Protein AF-A0AAD9CFN0-F1 (afdb_monomer_lite)

Radius of gyration: 78.48 Å; chains: 1; bounding box: 144×54×214 Å

pLDDT: mean 81.0, std 16.5, range [30.28, 98.44]

Foldseek 3Di:
DDDDPVVVVVVPDDDPDPVVCVVVVVVVVVVCVVDPDPVVVVVVVVPPDDDDDDDPDPDVVVVVVVVVVVVVVVVVVVVVVVVVVVVVVVVVCVVVVVVVVVVVVVVVVVVVVVVVVVVVVVVVVVVVVVVVVVVVVVVVVVVVVVVVVVVPPCVVVVVVVVVLLVVLLVLLCVQPNVPPPPDDSVVSVVRNVVSVVVVVVVVVPDDPVVVVVVVVVVVVVVVVVVVVVVVVVVVVVVVVVVVVVVCVVPPPDDDPPDDDDDPPDDDDDDPDPDDPDPDDDDPVVVVCVVPPDDD

InterPro domains:
  IPR051147 Cilia- and flagella-associated domain-containing protein [PTHR21683] (24-285)

Structure (mmCIF, N/CA/C/O backbone):
data_AF-A0AAD9CFN0-F1
#
_entry.id   AF-A0AAD9CFN0-F1
#
loop_
_atom_site.group_PDB
_atom_site.id
_atom_site.type_symbol
_atom_site.label_atom_id
_atom_site.label_alt_id
_atom_site.label_comp_id
_atom_site.label_asym_id
_atom_site.label_entity_id
_atom_site.label_seq_id
_atom_site.pdbx_PDB_ins_code
_atom_site.Cartn_x
_atom_site.Cartn_y
_atom_site.Cartn_z
_atom_site.occupancy
_atom_site.B_iso_or_equiv
_atom_site.auth_seq_id
_atom_site.auth_comp_id
_atom_site.auth_asym_id
_atom_site.auth_atom_id
_atom_site.pdbx_PDB_model_num
ATOM 1 N N . MET A 1 1 ? -36.854 -22.329 60.632 1.00 43.84 1 MET A N 1
ATOM 2 C CA . MET A 1 1 ? -37.955 -22.422 61.608 1.00 43.84 1 MET A CA 1
ATOM 3 C C . MET A 1 1 ? -39.213 -22.567 60.786 1.00 43.84 1 MET A C 1
ATOM 5 O O . MET A 1 1 ? -39.580 -21.605 60.127 1.00 43.84 1 MET A O 1
ATOM 9 N N . ASP A 1 2 ? -39.782 -23.768 60.733 1.00 53.88 2 ASP A N 1
ATOM 10 C CA . ASP A 1 2 ? -41.000 -24.019 59.962 1.00 53.88 2 ASP A CA 1
ATOM 11 C C . ASP A 1 2 ? -42.204 -23.585 60.797 1.00 53.88 2 ASP A C 1
ATOM 13 O O . ASP A 1 2 ? -42.484 -24.166 61.846 1.00 53.88 2 ASP A O 1
ATOM 17 N N . MET A 1 3 ? -42.870 -22.514 60.365 1.00 60.38 3 MET A N 1
ATOM 18 C CA . MET A 1 3 ? -44.147 -22.084 60.933 1.00 60.38 3 MET A CA 1
ATOM 19 C C . MET A 1 3 ? -45.277 -22.940 60.350 1.00 60.38 3 MET A C 1
ATOM 21 O O . MET A 1 3 ? -45.276 -23.256 59.160 1.00 60.38 3 MET A O 1
ATOM 25 N N . ASP A 1 4 ? -46.240 -23.300 61.199 1.00 68.50 4 ASP A N 1
ATOM 26 C CA . ASP A 1 4 ? -47.422 -24.090 60.844 1.00 68.50 4 ASP A CA 1
ATOM 27 C C . ASP A 1 4 ? -48.199 -23.432 59.675 1.00 68.50 4 ASP A C 1
ATOM 29 O O . ASP A 1 4 ? -48.519 -22.237 59.749 1.00 68.50 4 ASP A O 1
ATOM 33 N N . PRO A 1 5 ? -48.535 -24.175 58.602 1.00 68.62 5 PRO A N 1
ATOM 34 C CA . PRO A 1 5 ? -49.290 -23.661 57.457 1.00 68.62 5 PRO A CA 1
ATOM 35 C C . PRO A 1 5 ? -50.613 -22.970 57.823 1.00 68.62 5 PRO A C 1
ATOM 37 O O . PRO A 1 5 ? -51.025 -22.035 57.134 1.00 68.62 5 PRO A O 1
ATOM 40 N N . ASN A 1 6 ? -51.271 -23.375 58.916 1.00 65.25 6 ASN A N 1
ATOM 41 C CA . ASN A 1 6 ? -52.501 -22.723 59.382 1.00 65.25 6 ASN A CA 1
ATOM 42 C C . ASN A 1 6 ? -52.254 -21.314 59.930 1.00 65.25 6 ASN A C 1
ATOM 44 O O . ASN A 1 6 ? -53.112 -20.440 59.809 1.00 65.25 6 ASN A O 1
ATOM 48 N N . VAL A 1 7 ? -51.078 -21.074 60.509 1.00 65.94 7 VAL A N 1
ATOM 49 C CA . VAL A 1 7 ? -50.695 -19.758 61.032 1.00 65.94 7 VAL A CA 1
ATOM 50 C C . VAL A 1 7 ? -50.380 -18.811 59.875 1.00 65.94 7 VAL A C 1
ATOM 52 O O . VAL A 1 7 ? -50.792 -17.652 59.900 1.00 65.94 7 VAL A O 1
ATOM 55 N N . LEU A 1 8 ? -49.754 -19.321 58.809 1.00 63.03 8 LEU A N 1
ATOM 56 C CA . LEU A 1 8 ? -49.512 -18.557 57.583 1.00 63.03 8 LEU A CA 1
ATOM 57 C C . LEU A 1 8 ? -50.827 -18.149 56.891 1.00 63.03 8 LEU A C 1
ATOM 59 O O . LEU A 1 8 ? -50.957 -17.030 56.401 1.00 63.03 8 LEU A O 1
ATOM 63 N N . PHE A 1 9 ? -51.826 -19.040 56.900 1.00 62.84 9 PHE A N 1
ATOM 64 C CA . PHE A 1 9 ? -53.145 -18.787 56.313 1.00 62.84 9 PHE A CA 1
ATOM 65 C C . PHE A 1 9 ? -53.944 -17.716 57.071 1.00 62.84 9 PHE A C 1
ATOM 67 O O . PHE A 1 9 ? -54.667 -16.934 56.457 1.00 62.84 9 PHE A O 1
ATOM 74 N N . LEU A 1 10 ? -53.804 -17.647 58.398 1.00 62.28 10 LEU A N 1
ATOM 75 C CA . LEU A 1 10 ? -54.456 -16.617 59.211 1.00 62.28 10 LEU A CA 1
ATOM 76 C C . LEU A 1 10 ? -53.778 -15.247 59.085 1.00 62.28 10 LEU A C 1
ATOM 78 O O . LEU A 1 10 ? -54.473 -14.237 59.127 1.00 62.28 10 LEU A O 1
ATOM 82 N N . LEU A 1 11 ? -52.457 -15.205 58.882 1.00 59.94 11 LEU A N 1
ATOM 83 C CA . LEU A 1 11 ? -51.703 -13.957 58.696 1.00 59.94 11 LEU A CA 1
ATOM 84 C C . LEU A 1 11 ? -51.884 -13.341 57.298 1.00 59.94 11 LEU A C 1
ATOM 86 O O . LEU A 1 11 ? -51.789 -12.126 57.155 1.00 59.94 11 LEU A O 1
ATOM 90 N N . HIS A 1 12 ? -52.174 -14.156 56.278 1.00 57.00 12 HIS A N 1
ATOM 91 C CA . HIS A 1 12 ? -52.439 -13.686 54.911 1.00 57.00 12 HIS A CA 1
ATOM 92 C C . HIS A 1 12 ? -53.915 -13.422 54.594 1.00 57.00 12 HIS A C 1
ATOM 94 O O . HIS A 1 12 ? -54.232 -12.970 53.494 1.00 57.00 12 HIS A O 1
ATOM 100 N N . ARG A 1 13 ? -54.835 -13.691 55.524 1.00 60.03 13 ARG A N 1
ATOM 101 C CA . ARG A 1 13 ? -56.252 -13.409 55.308 1.00 60.03 13 ARG A CA 1
ATOM 102 C C . ARG A 1 13 ? -56.515 -11.927 55.564 1.00 60.03 13 ARG A C 1
ATOM 104 O O . ARG A 1 13 ? -56.539 -11.498 56.713 1.00 60.03 13 ARG A O 1
ATOM 111 N N . GLU A 1 14 ? -56.723 -11.163 54.493 1.00 58.38 14 GLU A N 1
ATOM 112 C CA . GLU A 1 14 ? -57.153 -9.765 54.593 1.00 58.38 14 GLU A CA 1
ATOM 113 C C . GLU A 1 14 ? -58.403 -9.666 55.490 1.00 58.38 14 GLU A C 1
ATOM 115 O O . GLU A 1 14 ? -59.343 -10.459 55.326 1.00 58.38 14 GLU A O 1
ATOM 120 N N . PRO A 1 15 ? -58.426 -8.748 56.476 1.00 62.09 15 PRO A N 1
ATOM 121 C CA . PRO A 1 15 ? -59.600 -8.565 57.312 1.00 62.09 15 PRO A CA 1
ATOM 122 C C . PRO A 1 15 ? -60.776 -8.128 56.423 1.00 62.09 15 PRO A C 1
ATOM 124 O O . PRO A 1 15 ? -60.606 -7.212 55.614 1.00 62.09 15 PRO A O 1
ATOM 127 N N . PRO A 1 16 ? -61.960 -8.760 56.546 1.00 62.41 16 PRO A N 1
ATOM 128 C CA . PRO A 1 16 ? -63.103 -8.407 55.716 1.00 62.41 16 PRO A CA 1
ATOM 129 C C . PRO A 1 16 ? -63.435 -6.924 55.887 1.00 62.41 16 PRO A C 1
ATOM 131 O O . PRO A 1 16 ? -63.493 -6.408 57.009 1.00 62.41 16 PRO A O 1
ATOM 134 N N . MET A 1 17 ? -63.622 -6.234 54.761 1.00 60.19 17 MET A N 1
ATOM 135 C CA . MET A 1 17 ? -63.929 -4.807 54.742 1.00 60.19 17 MET A CA 1
ATOM 136 C C . MET A 1 17 ? -65.187 -4.539 55.569 1.00 60.19 17 MET A C 1
ATOM 138 O O . MET A 1 17 ? -66.152 -5.303 55.541 1.00 60.19 17 MET A O 1
ATOM 142 N N . PHE A 1 18 ? -65.199 -3.426 56.304 1.00 56.91 18 PHE A N 1
ATOM 143 C CA . PHE A 1 18 ? -66.279 -3.082 57.238 1.00 56.91 18 PHE A CA 1
ATOM 144 C C . PHE A 1 18 ? -67.676 -3.087 56.579 1.00 56.91 18 PHE A C 1
ATOM 146 O O . PHE A 1 18 ? -68.685 -3.337 57.242 1.00 56.91 18 PHE A O 1
ATOM 153 N N . ASP A 1 19 ? -67.736 -2.860 55.265 1.00 67.38 19 ASP A N 1
ATOM 154 C CA . ASP A 1 19 ? -68.962 -2.892 54.468 1.00 67.38 19 ASP A CA 1
ATOM 155 C C . ASP A 1 19 ? -69.524 -4.308 54.233 1.00 67.38 19 ASP A C 1
ATOM 157 O O . ASP A 1 19 ? -70.736 -4.446 54.070 1.00 67.38 19 ASP A O 1
ATOM 161 N N . GLU A 1 20 ? -68.702 -5.361 54.298 1.00 72.56 20 GLU A N 1
ATOM 162 C CA . GLU A 1 20 ? -69.146 -6.763 54.199 1.00 72.56 20 GLU A CA 1
ATOM 163 C C . GLU A 1 20 ? -69.732 -7.288 55.518 1.00 72.56 20 GLU A C 1
ATOM 165 O O . GLU A 1 20 ? -70.654 -8.102 55.506 1.00 72.56 20 GLU A O 1
ATOM 170 N N . ILE A 1 21 ? -69.252 -6.790 56.664 1.00 73.25 21 ILE A N 1
ATOM 171 C CA . ILE A 1 21 ? -69.683 -7.237 58.006 1.00 73.25 21 ILE A CA 1
ATOM 172 C C . ILE A 1 21 ? -70.913 -6.453 58.496 1.00 73.25 21 ILE A C 1
ATOM 174 O O . ILE A 1 21 ? -71.751 -6.967 59.243 1.00 73.25 21 ILE A O 1
ATOM 178 N N . ARG A 1 22 ? -71.065 -5.197 58.058 1.00 74.75 22 ARG A N 1
ATOM 179 C CA . ARG A 1 22 ? -72.167 -4.302 58.453 1.00 74.75 22 ARG A CA 1
ATOM 180 C C . ARG A 1 22 ? -73.575 -4.903 58.257 1.00 74.75 22 ARG A C 1
ATOM 182 O O . ARG A 1 22 ? -74.406 -4.721 59.152 1.00 74.75 22 ARG A O 1
ATOM 189 N N . PRO A 1 23 ? -73.901 -5.610 57.156 1.00 81.75 23 PRO A N 1
ATOM 190 C CA . PRO A 1 23 ? -75.225 -6.199 56.957 1.00 81.75 23 PRO A CA 1
ATOM 191 C C . PRO A 1 23 ? -75.526 -7.314 57.964 1.00 81.75 23 PRO A C 1
ATOM 193 O O . PRO A 1 23 ? -76.642 -7.378 58.486 1.00 81.75 23 PRO A O 1
ATOM 196 N N . GLU A 1 24 ? -74.540 -8.162 58.268 1.00 81.12 24 GLU A N 1
ATOM 197 C CA . GLU A 1 24 ? -74.688 -9.245 59.244 1.00 81.12 24 GLU A CA 1
ATOM 198 C C . GLU A 1 24 ? -74.818 -8.703 60.665 1.00 81.12 24 GLU A C 1
ATOM 200 O O . GLU A 1 24 ? -75.724 -9.110 61.394 1.00 81.12 24 GLU A O 1
ATOM 205 N N . TYR A 1 25 ? -74.006 -7.705 61.022 1.00 80.31 25 TYR A N 1
ATOM 206 C CA . TYR A 1 25 ? -74.108 -7.011 62.304 1.00 80.31 25 TYR A CA 1
ATOM 207 C C . TYR A 1 25 ? -75.488 -6.364 62.492 1.00 80.31 25 TYR A C 1
ATOM 209 O O . TYR A 1 25 ? -76.126 -6.547 63.528 1.00 80.31 25 TYR A O 1
ATOM 217 N N . ASN A 1 26 ? -76.013 -5.685 61.466 1.00 81.81 26 ASN A N 1
ATOM 218 C CA . ASN A 1 26 ? -77.349 -5.081 61.508 1.00 81.81 26 ASN A CA 1
ATOM 219 C C . ASN A 1 26 ? -78.475 -6.125 61.587 1.00 81.81 26 ASN A C 1
ATOM 221 O O . ASN A 1 26 ? -79.514 -5.873 62.207 1.00 81.81 26 ASN A O 1
ATOM 225 N N . ARG A 1 27 ? -78.292 -7.306 60.981 1.00 82.88 27 ARG A N 1
ATOM 226 C CA . ARG A 1 27 ? -79.210 -8.448 61.134 1.00 82.88 27 ARG A CA 1
ATOM 227 C C . ARG A 1 27 ? -79.196 -8.975 62.561 1.00 82.88 27 ARG A C 1
ATOM 229 O O . ARG A 1 27 ? -80.261 -9.179 63.138 1.00 82.88 27 ARG A O 1
ATOM 236 N N . TYR A 1 28 ? -78.007 -9.156 63.123 1.00 80.06 28 TYR A N 1
ATOM 237 C CA . TYR A 1 28 ? -77.821 -9.669 64.472 1.00 80.06 28 TYR A CA 1
ATOM 238 C C . TYR A 1 28 ? -78.401 -8.706 65.518 1.00 80.06 28 TYR A C 1
ATOM 240 O O . TYR A 1 28 ? -79.198 -9.114 66.361 1.00 80.06 28 TYR A O 1
ATOM 248 N N . GLN A 1 29 ? -78.123 -7.406 65.381 1.00 78.25 29 GLN A N 1
ATOM 249 C CA . GLN A 1 29 ? -78.722 -6.332 66.183 1.00 78.25 29 GLN A CA 1
ATOM 250 C C . GLN A 1 29 ? -80.258 -6.342 66.114 1.00 78.25 29 GLN A C 1
ATOM 252 O O . GLN A 1 29 ? -80.932 -6.280 67.141 1.00 78.25 29 GLN A O 1
ATOM 257 N N . ASN A 1 30 ? -80.839 -6.506 64.919 1.00 79.62 30 ASN A N 1
ATOM 258 C CA . ASN A 1 30 ? -82.295 -6.594 64.762 1.00 79.62 30 ASN A CA 1
ATOM 259 C C . ASN A 1 30 ? -82.910 -7.834 65.430 1.00 79.62 30 ASN A C 1
ATOM 261 O O . ASN A 1 30 ? -84.043 -7.770 65.908 1.00 79.62 30 ASN A O 1
ATOM 265 N N . ILE A 1 31 ? -82.200 -8.965 65.451 1.00 80.75 31 ILE A N 1
ATOM 266 C CA . ILE A 1 31 ? -82.660 -10.191 66.118 1.00 80.75 31 ILE A CA 1
ATOM 267 C C . ILE A 1 31 ? -82.623 -10.010 67.638 1.00 80.75 31 ILE A C 1
ATOM 269 O O . ILE A 1 31 ? -83.615 -10.314 68.303 1.00 80.75 31 ILE A O 1
ATOM 273 N N . LEU A 1 32 ? -81.535 -9.445 68.171 1.00 75.94 32 LEU A N 1
ATOM 274 C CA . LEU A 1 32 ? -81.390 -9.151 69.599 1.00 75.94 32 LEU A CA 1
ATOM 275 C C . LEU A 1 32 ? -82.458 -8.170 70.100 1.00 75.94 32 LEU A C 1
ATOM 277 O O . LEU A 1 32 ? -82.997 -8.359 71.188 1.00 75.94 32 LEU A O 1
ATOM 281 N N . LEU A 1 33 ? -82.828 -7.173 69.290 1.00 75.81 33 LEU A N 1
ATOM 282 C CA . LEU A 1 33 ? -83.863 -6.201 69.652 1.00 75.81 33 LEU A CA 1
ATOM 283 C C . LEU A 1 33 ? -85.281 -6.801 69.620 1.00 75.81 33 LEU A C 1
ATOM 285 O O . LEU A 1 33 ? -86.119 -6.463 70.452 1.00 75.81 33 LEU A O 1
ATOM 289 N N . LYS A 1 34 ? -85.564 -7.705 68.670 1.00 76.12 34 LYS A N 1
ATOM 290 C CA . LYS A 1 34 ? -86.879 -8.363 68.539 1.00 76.12 34 LYS A CA 1
ATOM 291 C C . LYS A 1 34 ? -87.103 -9.468 69.568 1.00 76.12 34 LYS A C 1
ATOM 293 O O . LYS A 1 34 ? -88.252 -9.762 69.899 1.00 76.12 34 LYS A O 1
ATOM 298 N N . ARG A 1 35 ? -86.034 -10.109 70.043 1.00 74.88 35 ARG A N 1
ATOM 299 C CA . ARG A 1 35 ? -86.107 -11.161 71.059 1.00 74.88 35 ARG A CA 1
ATOM 300 C C . ARG A 1 35 ? -84.859 -11.108 71.950 1.00 74.88 35 ARG A C 1
ATOM 302 O O . ARG A 1 35 ? -83.905 -11.843 71.693 1.00 74.88 35 ARG A O 1
ATOM 309 N N . PRO A 1 36 ? -84.860 -10.252 72.989 1.00 74.44 36 PRO A N 1
ATOM 310 C CA . PRO A 1 36 ? -83.741 -10.164 73.915 1.00 74.44 36 PRO A CA 1
ATOM 311 C C . PRO A 1 36 ? -83.526 -11.515 74.613 1.00 74.44 36 PRO A C 1
ATOM 313 O O . PRO A 1 36 ? -84.521 -12.141 75.005 1.00 74.44 36 PRO A O 1
ATOM 316 N N . PRO A 1 37 ? -82.272 -11.966 74.790 1.00 76.75 37 PRO A N 1
ATOM 317 C CA . PRO A 1 37 ? -81.958 -13.129 75.616 1.00 76.75 37 PRO A CA 1
ATOM 318 C C . PRO A 1 37 ? -82.557 -12.983 77.025 1.00 76.75 37 PRO A C 1
ATOM 320 O O . PRO A 1 37 ? -82.635 -11.869 77.545 1.00 76.75 37 PRO A O 1
ATOM 323 N N . SER A 1 38 ? -82.982 -14.085 77.656 1.00 66.38 38 SER A N 1
ATOM 324 C CA . SER A 1 38 ? -83.667 -14.053 78.966 1.00 66.38 38 SER A CA 1
ATOM 325 C C . SER A 1 38 ? -82.892 -13.289 80.046 1.00 66.38 38 SER A C 1
ATOM 327 O O . SER A 1 38 ? -83.498 -12.569 80.832 1.00 66.38 38 SER A O 1
ATOM 329 N N . GLU A 1 39 ? -81.564 -13.354 80.011 1.00 67.00 39 GLU A N 1
ATOM 330 C CA . GLU A 1 39 ? -80.652 -12.650 80.923 1.00 67.00 39 GLU A CA 1
ATOM 331 C C . GLU A 1 39 ? -80.788 -11.113 80.836 1.00 67.00 39 GLU A C 1
ATOM 333 O O . GLU A 1 39 ? -80.673 -10.403 81.832 1.00 67.00 39 GLU A O 1
ATOM 338 N N . TRP A 1 40 ? -81.127 -10.578 79.656 1.00 68.44 40 TRP A N 1
ATOM 339 C CA . TRP A 1 40 ? -81.328 -9.139 79.432 1.00 68.44 40 TRP A CA 1
ATOM 340 C C . TRP A 1 40 ? -82.716 -8.683 79.893 1.00 68.44 40 TRP A C 1
ATOM 342 O O . TRP A 1 40 ? -82.908 -7.526 80.269 1.00 68.44 40 TRP A O 1
ATOM 352 N N . GLN A 1 41 ? -83.691 -9.597 79.896 1.00 64.88 41 GLN A N 1
ATOM 353 C CA . GLN A 1 41 ? -85.023 -9.327 80.437 1.00 64.88 41 GLN A CA 1
ATOM 354 C C . GLN A 1 41 ? -85.011 -9.251 81.967 1.00 64.88 41 GLN A C 1
ATOM 356 O O . GLN A 1 41 ? -85.794 -8.497 82.540 1.00 64.88 41 GLN A O 1
ATOM 361 N N . GLU A 1 42 ? -84.133 -10.004 82.631 1.00 62.50 42 GLU A N 1
ATOM 362 C CA . GLU A 1 42 ? -83.949 -9.946 84.086 1.00 62.50 42 GLU A CA 1
ATOM 363 C C . GLU A 1 42 ? -83.295 -8.626 84.517 1.00 62.50 42 GLU A C 1
ATOM 365 O O . GLU A 1 42 ? -83.791 -7.976 85.438 1.00 62.50 42 GLU A O 1
ATOM 370 N N . ALA A 1 43 ? -82.286 -8.154 83.778 1.00 61.47 43 ALA A N 1
ATOM 371 C CA . ALA A 1 43 ? -81.628 -6.871 84.036 1.00 61.47 43 ALA A CA 1
ATOM 372 C C . ALA A 1 43 ? -82.573 -5.657 83.879 1.00 61.47 43 ALA A C 1
ATOM 374 O O . ALA A 1 43 ? -82.551 -4.736 84.697 1.00 61.47 43 ALA A O 1
ATOM 375 N N . LEU A 1 44 ? -83.466 -5.673 82.881 1.00 57.03 44 LEU A N 1
ATOM 376 C CA . LEU A 1 44 ? -84.459 -4.606 82.671 1.00 57.03 44 LEU A CA 1
ATOM 377 C C . LEU A 1 44 ? -85.589 -4.609 83.718 1.00 57.03 44 LEU A C 1
ATOM 379 O O . LEU A 1 44 ? -86.153 -3.558 84.020 1.00 57.03 44 LEU A O 1
ATOM 383 N N . ARG A 1 45 ? -85.913 -5.767 84.314 1.00 56.28 45 ARG A N 1
ATOM 384 C CA . ARG A 1 45 ? -86.863 -5.846 85.442 1.00 56.28 45 ARG A CA 1
ATOM 385 C C . ARG A 1 45 ? -86.282 -5.264 86.728 1.00 56.28 45 ARG A C 1
ATOM 387 O O . ARG A 1 45 ? -87.039 -4.770 87.557 1.00 56.28 45 ARG A O 1
ATOM 394 N N . THR A 1 46 ? -84.960 -5.300 86.892 1.00 54.53 46 THR A N 1
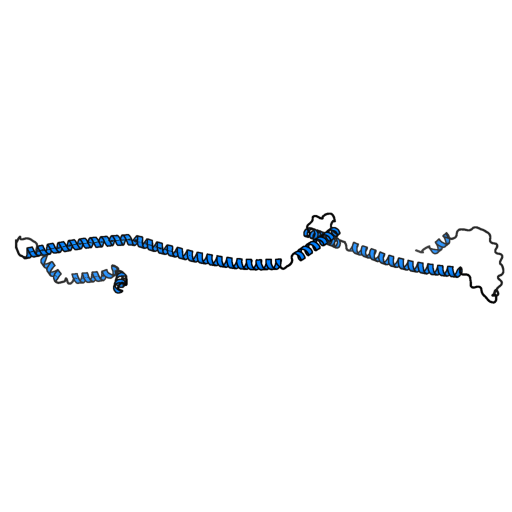ATOM 395 C CA . THR A 1 46 ? -84.285 -4.729 88.068 1.00 54.53 46 THR A CA 1
ATOM 396 C C . THR A 1 46 ? -84.101 -3.211 88.006 1.00 54.53 46 THR A C 1
ATOM 398 O O . THR A 1 46 ? -83.850 -2.598 89.038 1.00 54.53 46 THR A O 1
ATOM 401 N N . THR A 1 47 ? -84.272 -2.580 86.837 1.00 49.91 47 THR A N 1
ATOM 402 C CA . THR A 1 47 ? -84.056 -1.132 86.652 1.00 49.91 47 THR A CA 1
ATOM 403 C C . THR A 1 47 ? -85.283 -0.243 86.893 1.00 49.91 47 THR A C 1
ATOM 405 O O . THR A 1 47 ? -85.125 0.973 86.941 1.00 49.91 47 THR A O 1
ATOM 408 N N . ASP A 1 48 ? -86.487 -0.801 87.084 1.00 44.97 48 ASP A N 1
ATOM 409 C CA . ASP A 1 48 ? -87.736 -0.018 87.234 1.00 44.97 48 ASP A CA 1
ATOM 410 C C . ASP A 1 48 ? -88.165 0.230 88.701 1.00 44.97 48 ASP A C 1
ATOM 412 O O . ASP A 1 48 ? -89.302 0.601 88.991 1.00 44.97 48 ASP A O 1
ATOM 416 N N . LEU A 1 49 ? -87.254 0.052 89.665 1.00 41.44 49 LEU A N 1
ATOM 417 C CA . LEU A 1 49 ? -87.484 0.415 91.067 1.00 41.44 49 LEU A CA 1
ATOM 418 C C . LEU A 1 49 ? -86.499 1.496 91.518 1.00 41.44 49 LEU A C 1
ATOM 420 O O . LEU A 1 49 ? -85.355 1.248 91.885 1.00 41.44 49 LEU A O 1
ATOM 424 N N . ARG A 1 50 ? -87.012 2.724 91.492 1.00 40.06 50 ARG A N 1
ATOM 425 C CA . ARG A 1 50 ? -86.465 3.945 92.084 1.00 40.06 50 ARG A CA 1
ATOM 426 C C . ARG A 1 50 ? -86.247 3.786 93.604 1.00 40.06 50 ARG A C 1
ATOM 428 O O . ARG A 1 50 ? -87.166 3.418 94.329 1.00 40.06 50 ARG A O 1
ATOM 435 N N . GLU A 1 51 ? -85.031 4.106 94.046 1.00 40.62 51 GLU A N 1
ATOM 436 C CA . GLU A 1 51 ? -84.523 4.248 95.429 1.00 40.62 51 GLU A CA 1
ATOM 437 C C . GLU A 1 51 ? -85.362 5.147 96.379 1.00 40.62 51 GLU A C 1
ATOM 439 O O . GLU A 1 51 ? -86.190 5.920 95.884 1.00 40.62 51 GLU A O 1
ATOM 444 N N . PRO A 1 52 ? -85.071 5.224 97.710 1.00 57.91 52 PRO A N 1
ATOM 445 C CA . PRO A 1 52 ? -84.149 4.416 98.536 1.00 57.91 52 PRO A CA 1
ATOM 446 C C . PRO A 1 52 ? -84.765 3.926 99.871 1.00 57.91 52 PRO A C 1
ATOM 448 O O . PRO A 1 52 ? -85.637 4.565 100.456 1.00 57.91 52 PRO A O 1
ATOM 451 N N . ALA A 1 53 ? -84.204 2.870 100.465 1.00 30.28 53 ALA A N 1
ATOM 452 C CA . ALA A 1 53 ? -84.278 2.685 101.917 1.00 30.28 53 ALA A CA 1
ATOM 453 C C . ALA A 1 53 ? -83.030 1.966 102.435 1.00 30.28 53 ALA A C 1
ATOM 455 O O . ALA A 1 53 ? -82.767 0.816 102.091 1.00 30.28 53 ALA A O 1
ATOM 456 N N . ARG A 1 54 ? -82.272 2.668 103.288 1.00 43.44 54 ARG A N 1
ATOM 457 C CA . ARG A 1 54 ? -81.204 2.108 104.124 1.00 43.44 54 ARG A CA 1
ATOM 458 C C . ARG A 1 54 ? -81.715 0.855 104.832 1.00 43.44 54 ARG A C 1
ATOM 460 O O . ARG A 1 54 ? -82.511 0.964 105.761 1.00 43.44 54 ARG A O 1
ATOM 467 N N . VAL A 1 55 ? -81.169 -0.300 104.481 1.00 40.19 55 VAL A N 1
ATOM 468 C CA . VAL A 1 55 ? -81.161 -1.461 105.365 1.00 40.19 55 VAL A CA 1
ATOM 469 C C . VAL A 1 55 ? -79.719 -1.935 105.445 1.00 40.19 55 VAL A C 1
ATOM 471 O O . VAL A 1 55 ? -79.158 -2.434 104.475 1.00 40.19 55 VAL A O 1
ATOM 474 N N . GLN A 1 56 ? -79.106 -1.714 106.609 1.00 49.97 56 GLN A N 1
ATOM 475 C CA . GLN A 1 56 ? -77.874 -2.392 106.990 1.00 49.97 56 GLN A CA 1
ATOM 476 C C . GLN A 1 56 ? -78.197 -3.883 107.097 1.00 49.97 56 GLN A C 1
ATOM 478 O O . GLN A 1 56 ? -78.809 -4.319 108.069 1.00 49.97 56 GLN A O 1
ATOM 483 N N . VAL A 1 57 ? -77.807 -4.653 106.087 1.00 42.09 57 VAL A N 1
ATOM 484 C CA . VAL A 1 57 ? -77.734 -6.109 106.179 1.00 42.09 57 VAL A CA 1
ATOM 485 C C . VAL A 1 57 ? -76.253 -6.460 106.218 1.00 42.09 57 VAL A C 1
ATOM 487 O O . VAL A 1 57 ? -75.603 -6.577 105.186 1.00 42.09 57 VAL A O 1
ATOM 490 N N . TYR A 1 58 ? -75.711 -6.599 107.427 1.00 53.53 58 TYR A N 1
ATOM 491 C CA . TYR A 1 58 ? -74.446 -7.298 107.629 1.00 53.53 58 TYR A CA 1
ATOM 492 C C . TYR A 1 58 ? -74.685 -8.781 107.315 1.00 53.53 58 TYR A C 1
ATOM 494 O O . TYR A 1 58 ? -75.446 -9.454 108.009 1.00 53.53 58 TYR A O 1
ATOM 502 N N . SER A 1 59 ? -74.085 -9.271 106.230 1.00 47.75 59 SER A N 1
ATOM 503 C CA . SER A 1 59 ? -74.197 -10.652 105.752 1.00 47.75 59 SER A CA 1
ATOM 504 C C . SER A 1 59 ? -72.857 -11.098 105.147 1.00 47.75 59 SER A C 1
ATOM 506 O O . SER A 1 59 ? -72.206 -10.268 104.510 1.00 47.75 59 SER A O 1
ATOM 508 N N . PRO A 1 60 ? -72.460 -12.386 105.261 1.00 54.59 60 PRO A N 1
ATOM 509 C CA . PRO A 1 60 ? -71.249 -12.966 104.647 1.00 54.59 60 PRO A CA 1
ATOM 510 C C . PRO A 1 60 ? -71.101 -12.721 103.132 1.00 54.59 60 PRO A C 1
ATOM 512 O O . PRO A 1 60 ? -70.046 -12.954 102.547 1.00 54.59 60 PRO A O 1
ATOM 515 N N . LEU A 1 61 ? -72.172 -12.263 102.479 1.00 51.69 61 LEU A N 1
ATOM 516 C CA . LEU A 1 61 ? -72.184 -11.833 101.085 1.00 51.69 61 LEU A CA 1
ATOM 517 C C . LEU A 1 61 ? -71.461 -10.499 100.846 1.00 51.69 61 LEU A C 1
ATOM 519 O O . LEU A 1 61 ? -70.926 -10.329 99.760 1.00 51.69 61 LEU A O 1
ATOM 523 N N . GLN A 1 62 ? -71.401 -9.592 101.827 1.00 52.47 62 GLN A N 1
ATOM 524 C CA . GLN A 1 62 ? -70.679 -8.315 101.718 1.00 52.47 62 GLN A CA 1
ATOM 525 C C . GLN A 1 62 ? -69.159 -8.549 101.674 1.00 52.47 62 GLN A C 1
ATOM 527 O O . GLN A 1 62 ? -68.483 -8.030 100.798 1.00 52.47 62 GLN A O 1
ATOM 532 N N . GLU A 1 63 ? -68.643 -9.417 102.550 1.00 55.41 63 GLU A N 1
ATOM 533 C CA . GLU A 1 63 ? -67.229 -9.832 102.581 1.00 55.41 63 GLU A CA 1
ATOM 534 C C . GLU A 1 63 ? -66.837 -10.616 101.319 1.00 55.41 63 GLU A C 1
ATOM 536 O O . GLU A 1 63 ? -65.778 -10.395 100.736 1.00 55.41 63 GLU A O 1
ATOM 541 N N . LYS A 1 64 ? -67.725 -11.500 100.838 1.00 56.28 64 LYS A N 1
ATOM 542 C CA . LYS A 1 64 ? -67.534 -12.211 99.567 1.00 56.28 64 LYS A CA 1
ATOM 543 C C . LYS A 1 64 ? -67.530 -11.241 98.383 1.00 56.28 64 LYS A C 1
ATOM 545 O O . LYS A 1 64 ? -66.699 -11.380 97.496 1.00 56.28 64 LYS A O 1
ATOM 550 N N . LEU A 1 65 ? -68.421 -10.252 98.368 1.00 56.66 65 LEU A N 1
ATOM 551 C CA . LEU A 1 65 ? -68.483 -9.231 97.323 1.00 56.66 65 LEU A CA 1
ATOM 552 C C . LEU A 1 65 ? -67.258 -8.301 97.348 1.00 56.66 65 LEU A C 1
ATOM 554 O O . LEU A 1 65 ? -66.773 -7.924 96.287 1.00 56.66 65 LEU A O 1
ATOM 558 N N . GLU A 1 66 ? -66.717 -7.983 98.524 1.00 59.75 66 GLU A N 1
ATOM 559 C CA . GLU A 1 66 ? -65.472 -7.219 98.672 1.00 59.75 66 GLU A CA 1
ATOM 560 C C . GLU A 1 66 ? -64.232 -8.016 98.228 1.00 59.75 66 GLU A C 1
ATOM 562 O O . GLU A 1 66 ? -63.347 -7.444 97.591 1.00 59.75 66 GLU A O 1
ATOM 567 N N . LEU A 1 67 ? -64.193 -9.336 98.454 1.00 61.16 67 LEU A N 1
ATOM 568 C CA . LEU A 1 67 ? -63.153 -10.228 97.918 1.00 61.16 67 LEU A CA 1
ATOM 569 C C . LEU A 1 67 ? -63.230 -10.360 96.387 1.00 61.16 67 LEU A C 1
ATOM 571 O O . LEU A 1 67 ? -62.216 -10.195 95.714 1.00 61.16 67 LEU A O 1
ATOM 575 N N . PHE A 1 68 ? -64.428 -10.574 95.826 1.00 60.00 68 PHE A N 1
ATOM 576 C CA . PHE A 1 68 ? -64.651 -10.585 94.370 1.00 60.00 68 PHE A CA 1
ATOM 577 C C . PHE A 1 68 ? -64.339 -9.228 93.731 1.00 60.00 68 PHE A C 1
ATOM 579 O O . PHE A 1 68 ? -63.813 -9.179 92.624 1.00 60.00 68 PHE A O 1
ATOM 586 N N . SER A 1 69 ? -64.641 -8.130 94.427 1.00 61.00 69 SER A N 1
ATOM 587 C CA . SER A 1 69 ? -64.251 -6.783 94.024 1.00 61.00 69 SER A CA 1
ATOM 588 C C . SER A 1 69 ? -62.728 -6.665 94.000 1.00 61.00 69 SER A C 1
ATOM 590 O O . SER A 1 69 ? -62.177 -6.325 92.962 1.00 61.00 69 SER A O 1
ATOM 592 N N . SER A 1 70 ? -62.016 -7.010 95.074 1.00 75.12 70 SER A N 1
ATOM 593 C CA . SER A 1 70 ? -60.551 -6.884 95.126 1.00 75.12 70 SER A CA 1
ATOM 594 C C . SER A 1 70 ? -59.837 -7.738 94.063 1.00 75.12 70 SER A C 1
ATOM 596 O O . SER A 1 70 ? -58.903 -7.260 93.420 1.00 75.12 70 SER A O 1
ATOM 598 N N . GLU A 1 71 ? -60.328 -8.952 93.798 1.00 77.75 71 GLU A N 1
ATOM 599 C CA . GLU A 1 71 ? -59.818 -9.834 92.739 1.00 77.75 71 GLU A CA 1
ATOM 600 C C . GLU A 1 71 ? -60.161 -9.318 91.327 1.00 77.75 71 GLU A C 1
ATOM 602 O O . GLU A 1 71 ? -59.323 -9.362 90.429 1.00 77.75 71 GLU A O 1
ATOM 607 N N . ALA A 1 72 ? -61.340 -8.717 91.133 1.00 80.75 72 ALA A N 1
ATOM 608 C CA . ALA A 1 72 ? -61.696 -8.045 89.882 1.00 80.75 72 ALA A CA 1
ATOM 609 C C . ALA A 1 72 ? -60.849 -6.788 89.614 1.00 80.75 72 ALA A C 1
ATOM 611 O O . ALA A 1 72 ? -60.504 -6.530 88.462 1.00 80.75 72 ALA A O 1
ATOM 612 N N . HIS A 1 73 ? -60.475 -6.029 90.650 1.00 79.50 73 HIS A N 1
ATOM 613 C CA . HIS A 1 73 ? -59.573 -4.879 90.509 1.00 79.50 73 HIS A CA 1
ATOM 614 C C . HIS A 1 73 ? -58.141 -5.326 90.175 1.00 79.50 73 HIS A C 1
ATOM 616 O O . HIS A 1 73 ? -57.519 -4.723 89.310 1.00 79.50 73 HIS A O 1
ATOM 622 N N . GLN A 1 74 ? -57.644 -6.426 90.759 1.00 85.69 74 GLN A N 1
ATOM 623 C CA . GLN A 1 74 ? -56.347 -7.005 90.370 1.00 85.69 74 GLN A CA 1
ATOM 624 C C . GLN A 1 74 ? -56.329 -7.467 88.909 1.00 85.69 74 GLN A C 1
ATOM 626 O O . GLN A 1 74 ? -55.357 -7.224 88.198 1.00 85.69 74 GLN A O 1
ATOM 631 N N . ILE A 1 75 ? -57.405 -8.108 88.441 1.00 87.12 75 ILE A N 1
ATOM 632 C CA . ILE A 1 75 ? -57.538 -8.497 87.031 1.00 87.12 75 ILE A CA 1
ATOM 633 C C . ILE A 1 75 ? -57.600 -7.258 86.136 1.00 87.12 75 ILE A C 1
ATOM 635 O O . ILE A 1 75 ? -56.988 -7.255 85.072 1.00 87.12 75 ILE A O 1
ATOM 639 N N . LEU A 1 76 ? -58.312 -6.209 86.552 1.00 89.12 76 LEU A N 1
ATOM 640 C CA . LEU A 1 76 ? -58.388 -4.963 85.797 1.00 89.12 76 LEU A CA 1
ATOM 641 C C . LEU A 1 76 ? -57.014 -4.296 85.675 1.00 89.12 76 LEU A C 1
ATOM 643 O O . LEU A 1 76 ? -56.651 -3.934 84.562 1.00 89.12 76 LEU A O 1
ATOM 647 N N . ASP A 1 77 ? -56.243 -4.215 86.763 1.00 89.12 77 ASP A N 1
ATOM 648 C CA . ASP A 1 77 ? -54.878 -3.675 86.758 1.00 89.12 77 ASP A CA 1
ATOM 649 C C . ASP A 1 77 ? -53.972 -4.469 85.801 1.00 89.12 77 ASP A C 1
ATOM 651 O O . ASP A 1 77 ? -53.306 -3.887 84.941 1.00 89.12 77 ASP A O 1
ATOM 655 N N . LEU A 1 78 ? -54.030 -5.806 85.861 1.00 91.75 78 LEU A N 1
ATOM 656 C CA . LEU A 1 78 ? -53.327 -6.695 84.927 1.00 91.75 78 LEU A CA 1
ATOM 657 C C . LEU A 1 78 ? -53.757 -6.477 83.470 1.00 91.75 78 LEU A C 1
ATOM 659 O O . LEU A 1 78 ? -52.916 -6.447 82.574 1.00 91.75 78 LEU A O 1
ATOM 663 N N . VAL A 1 79 ? -55.058 -6.325 83.213 1.00 91.12 79 VAL A N 1
ATOM 664 C CA . VAL A 1 79 ? -55.589 -6.072 81.867 1.00 91.12 79 VAL A CA 1
ATOM 665 C C . VAL A 1 79 ? -55.163 -4.695 81.374 1.00 91.12 79 VAL A C 1
ATOM 667 O O . VAL A 1 79 ? -54.816 -4.569 80.203 1.00 91.12 79 VAL A O 1
ATOM 670 N N . THR A 1 80 ? -55.141 -3.672 82.229 1.00 91.88 80 THR A N 1
ATOM 671 C CA . THR A 1 80 ? -54.656 -2.338 81.857 1.00 91.88 80 THR A CA 1
ATOM 672 C C . THR A 1 80 ? -53.163 -2.341 81.559 1.00 91.88 80 THR A C 1
ATOM 674 O O . THR A 1 80 ? -52.769 -1.828 80.517 1.00 91.88 80 THR A O 1
ATOM 677 N N . GLU A 1 81 ? -52.346 -3.010 82.377 1.00 95.06 81 GLU A N 1
ATOM 678 C CA . GLU A 1 81 ? -50.908 -3.137 82.134 1.00 95.06 81 GLU A CA 1
ATOM 679 C C . GLU A 1 81 ? -50.636 -3.910 80.836 1.00 95.06 81 GLU A C 1
ATOM 681 O O . GLU A 1 81 ? -49.825 -3.493 80.008 1.00 95.06 81 GLU A O 1
ATOM 686 N N . PHE A 1 82 ? -51.373 -4.999 80.600 1.00 95.69 82 PHE A N 1
ATOM 687 C CA . PHE A 1 82 ? -51.297 -5.748 79.350 1.00 95.69 82 PHE A CA 1
ATOM 688 C C . PHE A 1 82 ? -51.757 -4.911 78.146 1.00 95.69 82 PHE A C 1
ATOM 690 O O . PHE A 1 82 ? -51.141 -4.962 77.082 1.00 95.69 82 PHE A O 1
ATOM 697 N N . THR A 1 83 ? -52.803 -4.099 78.303 1.00 94.00 83 THR A N 1
ATOM 698 C CA . THR A 1 83 ? -53.292 -3.205 77.243 1.00 94.00 83 THR A CA 1
ATOM 699 C C . THR A 1 83 ? -52.248 -2.144 76.904 1.00 94.00 83 THR A C 1
ATOM 701 O O . THR A 1 83 ? -51.966 -1.924 75.726 1.00 94.00 83 THR A O 1
ATOM 704 N N . ASP A 1 84 ? -51.606 -1.547 77.907 1.00 93.81 84 ASP A N 1
ATOM 705 C CA . ASP A 1 84 ? -50.524 -0.579 77.714 1.00 93.81 84 ASP A CA 1
ATOM 706 C C . ASP A 1 84 ? -49.314 -1.212 77.007 1.00 93.81 84 ASP A C 1
ATOM 708 O O . ASP A 1 84 ? -48.736 -0.609 76.095 1.00 93.81 84 ASP A O 1
ATOM 712 N N . GLN A 1 85 ? -48.964 -2.457 77.350 1.00 95.88 85 GLN A N 1
ATOM 713 C CA . GLN A 1 85 ? -47.917 -3.215 76.656 1.00 95.88 85 GLN A CA 1
ATOM 714 C C . GLN A 1 85 ? -48.268 -3.462 75.184 1.00 95.88 85 GLN A C 1
ATOM 716 O O . GLN A 1 85 ? -47.440 -3.221 74.303 1.00 95.88 85 GLN A O 1
ATOM 721 N N . VAL A 1 86 ? -49.498 -3.892 74.893 1.00 94.94 86 VAL A N 1
ATOM 722 C CA . VAL A 1 86 ? -49.967 -4.131 73.519 1.00 94.94 86 VAL A CA 1
ATOM 723 C C . VAL A 1 86 ? -49.980 -2.835 72.703 1.00 94.94 86 VAL A C 1
ATOM 725 O O . VAL A 1 86 ? -49.542 -2.825 71.549 1.00 94.94 86 VAL A O 1
ATOM 728 N N . LEU A 1 87 ? -50.419 -1.718 73.290 1.00 94.38 87 LEU A N 1
ATOM 729 C CA . LEU A 1 87 ? -50.406 -0.409 72.632 1.00 94.38 87 LEU A CA 1
ATOM 730 C C . LEU A 1 87 ? -48.978 0.089 72.367 1.00 94.38 87 LEU A C 1
ATOM 732 O O . LEU A 1 87 ? -48.707 0.626 71.291 1.00 94.38 87 LEU A O 1
ATOM 736 N N . SER A 1 88 ? -48.051 -0.130 73.305 1.00 95.44 88 SER A N 1
ATOM 737 C CA . SER A 1 88 ? -46.628 0.179 73.127 1.00 95.44 88 SER A CA 1
ATOM 738 C C . SER A 1 88 ? -46.014 -0.627 71.979 1.00 95.44 88 SER A C 1
ATOM 740 O O . SER A 1 88 ? -45.407 -0.051 71.075 1.00 95.44 88 SER A O 1
ATOM 742 N N . LEU A 1 89 ? -46.247 -1.943 71.947 1.00 95.00 89 LEU A N 1
ATOM 743 C CA . LEU A 1 89 ? -45.787 -2.817 70.864 1.00 95.00 89 LEU A CA 1
ATOM 744 C C . LEU A 1 89 ? -46.367 -2.403 69.509 1.00 95.00 89 LEU A C 1
ATOM 746 O O . LEU A 1 89 ? -45.634 -2.331 68.527 1.00 95.00 89 LEU A O 1
ATOM 750 N N . THR A 1 90 ? -47.653 -2.055 69.466 1.00 93.12 90 THR A N 1
ATOM 751 C CA . THR A 1 90 ? -48.313 -1.563 68.246 1.00 93.12 90 THR A CA 1
ATOM 752 C C . THR A 1 90 ? -47.667 -0.267 67.756 1.00 93.12 90 THR A C 1
ATOM 754 O O . THR A 1 90 ? -47.408 -0.101 66.566 1.00 93.12 90 THR A O 1
ATOM 757 N N . ARG A 1 91 ? -47.352 0.654 68.674 1.00 91.38 91 ARG A N 1
ATOM 758 C CA . ARG A 1 91 ? -46.673 1.911 68.344 1.00 91.38 91 ARG A CA 1
ATOM 759 C C . ARG A 1 91 ? -45.256 1.678 67.821 1.00 91.38 91 ARG A C 1
ATOM 761 O O . ARG A 1 91 ? -44.863 2.348 66.871 1.00 91.38 91 ARG A O 1
ATOM 768 N N . ILE A 1 92 ? -44.511 0.750 68.424 1.00 93.00 92 ILE A N 1
ATOM 769 C CA . ILE A 1 92 ? -43.164 0.373 67.976 1.00 93.00 92 ILE A CA 1
ATOM 770 C C . ILE A 1 92 ? -43.226 -0.271 66.587 1.00 93.00 92 ILE A C 1
ATOM 772 O O . ILE A 1 92 ? -42.474 0.149 65.716 1.00 93.00 92 ILE A O 1
ATOM 776 N N . SER A 1 93 ? -44.145 -1.214 66.351 1.00 91.75 93 SER A N 1
ATOM 777 C CA . SER A 1 93 ? -44.348 -1.844 65.035 1.00 91.75 93 SER A CA 1
ATOM 778 C C . SER A 1 93 ? -44.616 -0.797 63.958 1.00 91.75 93 SER A C 1
ATOM 780 O O . SER A 1 93 ? -43.857 -0.692 63.002 1.00 91.75 93 SER A O 1
ATOM 782 N N . ASN A 1 94 ? -45.612 0.067 64.176 1.00 89.69 94 ASN A N 1
ATOM 783 C CA . ASN A 1 94 ? -45.970 1.112 63.217 1.00 89.69 94 ASN A CA 1
ATOM 784 C C . ASN A 1 94 ? -44.822 2.103 62.957 1.00 89.69 94 ASN A C 1
ATOM 786 O O . ASN A 1 94 ? -44.710 2.638 61.859 1.00 89.69 94 ASN A O 1
ATOM 790 N N . TRP A 1 95 ? -43.980 2.377 63.962 1.00 93.12 95 TRP A N 1
ATOM 791 C CA . TRP A 1 95 ? -42.809 3.243 63.796 1.00 93.12 95 TRP A CA 1
ATOM 792 C C . TRP A 1 95 ? -41.699 2.583 62.963 1.00 93.12 95 TRP A C 1
ATOM 794 O O . TRP A 1 95 ? -41.000 3.285 62.238 1.00 93.12 95 TRP A O 1
ATOM 804 N N . VAL A 1 96 ? -41.541 1.258 63.047 1.00 95.31 96 VAL A N 1
ATOM 805 C CA . VAL A 1 96 ? -40.538 0.495 62.280 1.00 95.31 96 VAL A CA 1
ATOM 806 C C . VAL A 1 96 ? -41.021 0.154 60.866 1.00 95.31 96 VAL A C 1
ATOM 808 O O . VAL A 1 96 ? -40.200 0.049 59.959 1.00 95.31 96 VAL A O 1
ATOM 811 N N . ASP A 1 97 ? -42.328 0.015 60.649 1.00 93.19 97 ASP A N 1
ATOM 812 C CA . ASP A 1 97 ? -42.879 -0.458 59.374 1.00 93.19 97 ASP A CA 1
ATOM 813 C C . ASP A 1 97 ? -42.566 0.463 58.187 1.00 93.19 97 ASP A C 1
ATOM 815 O O . ASP A 1 97 ? -42.240 -0.020 57.103 1.00 93.19 97 ASP A O 1
ATOM 819 N N . GLU A 1 98 ? -42.641 1.782 58.369 1.00 89.75 98 GLU A N 1
ATOM 820 C CA . GLU A 1 98 ? -42.358 2.739 57.292 1.00 89.75 98 GLU A CA 1
ATOM 821 C C . GLU A 1 98 ? -40.872 2.777 56.882 1.00 89.75 98 GLU A C 1
ATOM 823 O O . GLU A 1 98 ? -40.589 2.535 55.706 1.00 89.75 98 GLU A O 1
ATOM 828 N N . PRO A 1 99 ? -39.896 2.965 57.798 1.00 94.06 99 PRO A N 1
ATOM 829 C CA . PRO A 1 99 ? -38.482 2.930 57.420 1.00 94.06 99 PRO A CA 1
ATOM 830 C C . PRO A 1 99 ? -38.046 1.551 56.905 1.00 94.06 99 PRO A C 1
ATOM 832 O O . PRO A 1 99 ? -37.116 1.459 56.106 1.00 94.06 99 PRO A O 1
ATOM 835 N N . LEU A 1 100 ? -38.713 0.468 57.324 1.00 96.31 100 LEU A N 1
ATOM 836 C CA . LEU A 1 100 ? -38.457 -0.863 56.780 1.00 96.31 100 LEU A CA 1
ATOM 837 C C . LEU A 1 100 ? -38.874 -0.963 55.307 1.00 96.31 100 LEU A C 1
ATOM 839 O O . LEU A 1 100 ? -38.125 -1.520 54.506 1.00 96.31 100 LEU A O 1
ATOM 843 N N . LYS A 1 101 ? -40.034 -0.412 54.929 1.00 94.06 101 LYS A N 1
ATOM 844 C CA . LYS A 1 101 ? -40.479 -0.375 53.526 1.00 94.06 101 LYS A CA 1
ATOM 845 C C . LYS A 1 101 ? -39.559 0.474 52.660 1.00 94.06 101 LYS A C 1
ATOM 847 O O . LYS A 1 101 ? -39.204 0.034 51.568 1.00 94.06 101 LYS A O 1
ATOM 852 N N . GLU A 1 102 ? -39.153 1.643 53.152 1.00 95.50 102 GLU A N 1
ATOM 853 C CA . GLU A 1 102 ? -38.180 2.501 52.466 1.00 95.50 102 GLU A CA 1
ATOM 854 C C . GLU A 1 102 ? -36.863 1.749 52.239 1.00 95.50 102 GLU A C 1
ATOM 856 O O . GLU A 1 102 ? -36.390 1.663 51.108 1.00 95.50 102 GLU A O 1
ATOM 861 N N . LEU A 1 103 ? -36.332 1.089 53.275 1.00 96.44 103 LEU A N 1
ATOM 862 C CA . LEU A 1 103 ? -35.113 0.291 53.162 1.00 96.44 103 LEU A CA 1
ATOM 863 C C . LEU A 1 103 ? -35.258 -0.857 52.152 1.00 96.44 103 LEU A C 1
ATOM 865 O O . LEU A 1 103 ? -34.340 -1.116 51.376 1.00 96.44 103 LEU A O 1
ATOM 869 N N . MET A 1 104 ? -36.396 -1.555 52.140 1.00 96.75 104 MET A N 1
ATOM 870 C CA . MET A 1 104 ? -36.657 -2.613 51.159 1.00 96.75 104 MET A CA 1
ATOM 871 C C . MET A 1 104 ? -36.698 -2.066 49.730 1.00 96.75 104 MET A C 1
ATOM 873 O O . MET A 1 104 ? -36.139 -2.682 48.823 1.00 96.75 104 MET A O 1
ATOM 877 N N . GLN A 1 105 ? -37.322 -0.907 49.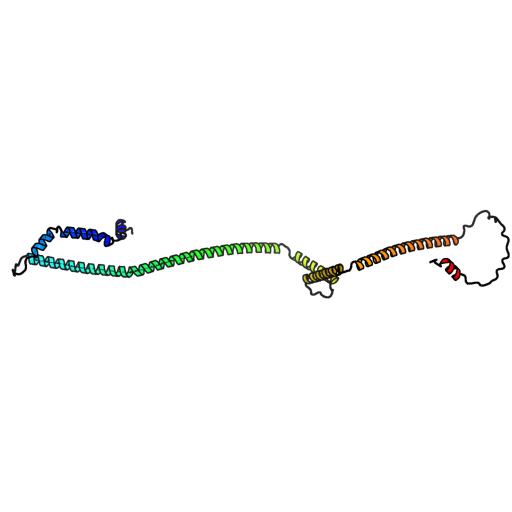524 1.00 97.25 105 GLN A N 1
ATOM 878 C CA . GLN A 1 105 ? -37.354 -0.245 48.225 1.00 97.25 105 GLN A CA 1
ATOM 879 C C . GLN A 1 105 ? -35.954 0.214 47.790 1.00 97.25 105 GLN A C 1
ATOM 881 O O . GLN A 1 105 ? -35.586 0.052 46.625 1.00 97.25 105 GLN A O 1
ATOM 886 N N . ASP A 1 106 ? -35.147 0.730 48.712 1.00 97.06 106 ASP A N 1
ATOM 887 C CA . ASP A 1 106 ? -33.763 1.116 48.441 1.00 97.06 106 ASP A CA 1
ATOM 888 C C . ASP A 1 106 ? -32.904 -0.096 48.064 1.00 97.06 106 ASP A C 1
ATOM 890 O O . ASP A 1 106 ? -32.157 -0.041 47.088 1.00 97.06 106 ASP A O 1
ATOM 894 N N . ILE A 1 107 ? -33.054 -1.222 48.770 1.00 97.25 107 ILE A N 1
ATOM 895 C CA . ILE A 1 107 ? -32.369 -2.478 48.433 1.00 97.25 107 ILE A CA 1
ATOM 896 C C . ILE A 1 107 ? -32.785 -2.961 47.041 1.00 97.25 107 ILE A C 1
ATOM 898 O O . ILE A 1 107 ? -31.920 -3.292 46.234 1.00 97.25 107 ILE A O 1
ATOM 902 N N . GLU A 1 108 ? -34.082 -2.964 46.735 1.00 97.56 108 GLU A N 1
ATOM 903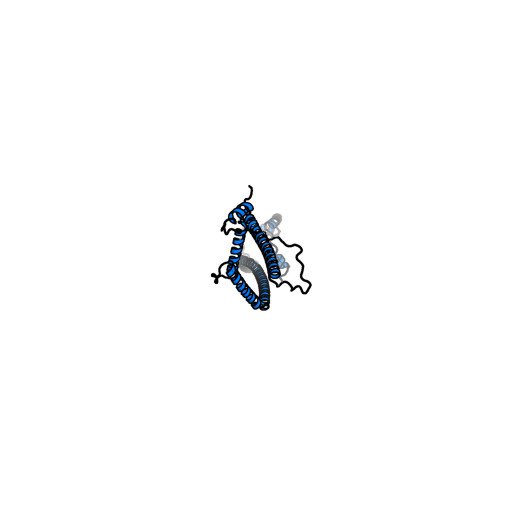 C CA . GLU A 1 108 ? -34.610 -3.403 45.440 1.00 97.56 108 GLU A CA 1
ATOM 904 C C . GLU A 1 108 ? -34.105 -2.516 44.293 1.00 97.56 108 GLU A C 1
ATOM 906 O O . GLU A 1 108 ? -33.650 -3.004 43.257 1.00 97.56 108 GLU A O 1
ATOM 911 N N . THR A 1 109 ? -34.141 -1.194 44.472 1.00 96.88 109 THR A N 1
ATOM 912 C CA . THR A 1 109 ? -33.637 -0.257 43.459 1.00 96.88 109 THR A CA 1
ATOM 913 C C . THR A 1 109 ? -32.124 -0.348 43.297 1.00 96.88 109 THR A C 1
ATOM 915 O O . THR A 1 109 ? -31.633 -0.245 42.173 1.00 96.88 109 THR A O 1
ATOM 918 N N . ASN A 1 110 ? -31.375 -0.571 44.378 1.00 97.31 110 ASN A N 1
ATOM 919 C CA . ASN A 1 110 ? -29.934 -0.781 44.312 1.00 97.31 110 ASN A CA 1
ATOM 920 C C . ASN A 1 110 ? -29.582 -2.116 43.644 1.00 97.31 110 ASN A C 1
ATOM 922 O O . ASN A 1 110 ? -28.662 -2.158 42.835 1.00 97.31 110 ASN A O 1
ATOM 926 N N . SER A 1 111 ? -30.340 -3.181 43.920 1.00 97.62 111 SER A N 1
ATOM 927 C CA . SER A 1 111 ? -30.166 -4.483 43.270 1.00 97.62 111 SER A CA 1
ATOM 928 C C . SER A 1 111 ? -30.371 -4.381 41.760 1.00 97.62 111 SER A C 1
ATOM 930 O O . SER A 1 111 ? -29.549 -4.891 41.009 1.00 97.62 111 SER A O 1
ATOM 932 N N . LYS A 1 112 ? -31.403 -3.656 41.306 1.00 97.56 112 LYS A N 1
ATOM 933 C CA . LYS A 1 112 ? -31.634 -3.415 39.869 1.00 97.56 112 LYS A CA 1
ATOM 934 C C . LYS A 1 112 ? -30.502 -2.638 39.213 1.00 97.56 112 LYS A C 1
ATOM 936 O O . LYS A 1 112 ? -30.040 -3.031 38.153 1.00 97.56 112 LYS A O 1
ATOM 941 N N . LYS A 1 113 ? -30.022 -1.569 39.857 1.00 98.00 113 LYS A N 1
ATOM 942 C CA . LYS A 1 113 ? -28.867 -0.805 39.353 1.00 98.00 113 LYS A CA 1
ATOM 943 C C . LYS A 1 113 ? -27.617 -1.674 39.249 1.00 98.00 113 LYS A C 1
ATOM 945 O O . LYS A 1 113 ? -26.882 -1.564 38.279 1.00 98.00 113 LYS A O 1
ATOM 950 N N . MET A 1 114 ? -27.392 -2.538 40.237 1.00 97.62 114 MET A N 1
ATOM 951 C CA . MET A 1 114 ? -26.259 -3.459 40.234 1.00 97.62 114 MET A CA 1
ATOM 952 C C . MET A 1 114 ? -26.372 -4.485 39.101 1.00 97.62 114 MET A C 1
ATOM 954 O O . MET A 1 114 ? -25.380 -4.755 38.438 1.00 97.62 114 MET A O 1
ATOM 958 N N . GLU A 1 115 ? -27.573 -5.001 38.833 1.00 98.00 115 GLU A N 1
ATOM 959 C CA . GLU A 1 115 ? -27.824 -5.918 37.715 1.00 98.00 115 GLU A CA 1
ATOM 960 C C . GLU A 1 115 ? -27.632 -5.230 36.349 1.00 98.00 115 GLU A C 1
ATOM 962 O O . GLU A 1 115 ? -26.963 -5.775 35.476 1.00 98.00 115 GLU A O 1
ATOM 967 N N . GLU A 1 116 ? -28.106 -3.989 36.188 1.00 97.88 116 GLU A N 1
ATOM 968 C CA . GLU A 1 116 ? -27.852 -3.165 34.992 1.00 97.88 116 GLU A CA 1
ATOM 969 C C . GLU A 1 116 ? -26.349 -2.894 34.774 1.00 97.88 116 GLU A C 1
ATOM 971 O O . GLU A 1 116 ? -25.847 -2.955 33.645 1.00 97.88 116 GLU A O 1
ATOM 976 N N . ASP A 1 117 ? -25.614 -2.594 35.848 1.00 97.69 117 ASP A N 1
ATOM 977 C CA . ASP A 1 117 ? -24.168 -2.377 35.795 1.00 97.69 117 ASP A CA 1
ATOM 978 C C . ASP A 1 117 ? -23.414 -3.674 35.455 1.00 97.69 117 ASP A C 1
ATOM 980 O O . ASP A 1 117 ? -22.477 -3.635 34.651 1.00 97.69 117 ASP A O 1
ATOM 984 N N . ASP A 1 118 ? -23.838 -4.822 35.989 1.00 98.00 118 ASP A N 1
ATOM 985 C CA . ASP A 1 118 ? -23.274 -6.135 35.662 1.00 98.00 118 ASP A CA 1
ATOM 986 C C . ASP A 1 118 ? -23.492 -6.486 34.182 1.00 98.00 118 ASP A C 1
ATOM 988 O O . ASP A 1 118 ? -22.547 -6.893 33.498 1.00 98.00 118 ASP A O 1
ATOM 992 N N . GLU A 1 119 ? -24.694 -6.260 33.641 1.00 97.69 119 GLU A N 1
ATOM 993 C CA . GLU A 1 119 ? -24.976 -6.438 32.210 1.00 97.69 119 GLU A CA 1
ATOM 994 C C . GLU A 1 119 ? -24.079 -5.543 31.344 1.00 97.69 119 GLU A C 1
ATOM 996 O O . GLU A 1 119 ? -23.492 -5.990 30.350 1.00 97.69 119 GLU A O 1
ATOM 1001 N N . LYS A 1 120 ? -23.906 -4.279 31.741 1.00 97.88 120 LYS A N 1
ATOM 1002 C CA . LYS A 1 120 ? -23.032 -3.335 31.039 1.00 97.88 120 LYS A CA 1
ATOM 1003 C C . LYS A 1 120 ? -21.565 -3.762 31.087 1.00 97.88 120 LYS A C 1
ATOM 1005 O O . LYS A 1 120 ? -20.872 -3.661 30.072 1.00 97.88 120 LYS A O 1
ATOM 1010 N N . LEU A 1 121 ? -21.083 -4.232 32.235 1.00 98.19 121 LEU A N 1
ATOM 1011 C CA . LEU A 1 121 ? -19.719 -4.738 32.385 1.00 98.19 121 LEU A CA 1
ATOM 1012 C C . LEU A 1 121 ? -19.496 -5.995 31.543 1.00 98.19 121 LEU A C 1
ATOM 1014 O O . LEU A 1 121 ? -18.450 -6.115 30.905 1.00 98.19 121 LEU A O 1
ATOM 1018 N N . MET A 1 122 ? -20.479 -6.893 31.483 1.00 97.94 122 MET A N 1
ATOM 1019 C CA . MET A 1 122 ? -20.435 -8.076 30.624 1.00 97.94 122 MET A CA 1
ATOM 1020 C C . MET A 1 122 ? -20.325 -7.696 29.143 1.00 97.94 122 MET A C 1
ATOM 1022 O O . MET A 1 122 ? -19.448 -8.212 28.449 1.00 97.94 122 MET A O 1
ATOM 1026 N N . LEU A 1 123 ? -21.124 -6.728 28.677 1.00 97.81 123 LEU A N 1
ATOM 1027 C CA . LEU A 1 123 ? -21.033 -6.211 27.306 1.00 97.81 123 LEU A CA 1
ATOM 1028 C C . LEU A 1 123 ? -19.655 -5.606 27.004 1.00 97.81 123 LEU A C 1
ATOM 1030 O O . LEU A 1 123 ? -19.065 -5.900 25.966 1.00 97.81 123 LEU A O 1
ATOM 1034 N N . GLN A 1 124 ? -19.110 -4.795 27.917 1.00 98.25 124 GLN A N 1
ATOM 1035 C CA . GLN A 1 124 ? -17.770 -4.218 27.759 1.00 98.25 124 GLN A CA 1
ATOM 1036 C C . GLN A 1 124 ? -16.677 -5.288 27.735 1.00 98.25 124 GLN A C 1
ATOM 1038 O O . GLN A 1 124 ? -15.695 -5.172 27.001 1.00 98.25 124 GLN A O 1
ATOM 1043 N N . LEU A 1 125 ? -16.826 -6.327 28.550 1.00 98.38 125 LEU A N 1
ATOM 1044 C CA . LEU A 1 125 ? -15.881 -7.426 28.624 1.00 98.38 125 LEU A CA 1
ATOM 1045 C C . LEU A 1 125 ? -15.867 -8.220 27.314 1.00 98.38 125 LEU A C 1
ATOM 1047 O O . LEU A 1 125 ? -14.785 -8.552 26.822 1.00 98.38 125 LEU A O 1
ATOM 1051 N N . ASP A 1 126 ? -17.031 -8.480 26.724 1.00 98.06 126 ASP A N 1
ATOM 1052 C CA . ASP A 1 126 ? -17.126 -9.160 25.433 1.00 98.06 126 ASP A CA 1
ATOM 1053 C C . ASP A 1 126 ? -16.615 -8.280 24.278 1.00 98.06 126 ASP A C 1
ATOM 1055 O O . ASP A 1 126 ? -15.817 -8.754 23.469 1.00 98.06 126 ASP A O 1
ATOM 1059 N N . GLU A 1 127 ? -16.905 -6.974 24.276 1.00 98.44 127 GLU A N 1
ATOM 1060 C CA . GLU A 1 127 ? -16.302 -6.027 23.322 1.00 98.44 127 GLU A CA 1
ATOM 1061 C C . GLU A 1 127 ? -14.764 -6.026 23.413 1.00 98.44 127 GLU A C 1
ATOM 1063 O O . GLU A 1 127 ? -14.053 -6.063 22.404 1.00 98.44 127 GLU A O 1
ATOM 1068 N N . MET A 1 128 ? -14.217 -6.004 24.631 1.00 98.12 128 MET A N 1
ATOM 1069 C CA . MET A 1 128 ? -12.771 -6.036 24.848 1.00 98.12 128 MET A CA 1
ATOM 1070 C C . MET A 1 128 ? -12.152 -7.360 24.390 1.00 98.12 128 MET A C 1
ATOM 1072 O O . MET A 1 128 ? -11.064 -7.342 23.810 1.00 98.12 128 MET A O 1
ATOM 1076 N N . LYS A 1 129 ? -12.825 -8.499 24.598 1.00 98.31 129 LYS A N 1
ATOM 1077 C CA . LYS A 1 129 ? -12.380 -9.799 24.069 1.00 98.31 129 LYS A CA 1
ATOM 1078 C C . LYS A 1 129 ? -12.330 -9.796 22.542 1.00 98.31 129 LYS A C 1
ATOM 1080 O O . LYS A 1 129 ? -11.322 -10.232 21.985 1.00 98.31 129 LYS A O 1
ATOM 1085 N N . ASP A 1 130 ? -13.356 -9.269 21.879 1.00 98.12 130 ASP A N 1
ATOM 1086 C CA . ASP A 1 130 ? -13.407 -9.184 20.415 1.00 98.12 130 ASP A CA 1
ATOM 1087 C C . ASP A 1 130 ? -12.291 -8.286 19.865 1.00 98.12 130 ASP A C 1
ATOM 1089 O O . ASP A 1 130 ? -11.598 -8.643 18.906 1.00 98.12 130 ASP A O 1
ATOM 1093 N N . ARG A 1 131 ? -12.037 -7.146 20.522 1.00 98.25 131 ARG A N 1
ATOM 1094 C CA . ARG A 1 131 ? -10.910 -6.261 20.186 1.00 98.25 131 ARG A CA 1
ATOM 1095 C C . ARG A 1 131 ? -9.563 -6.961 20.344 1.00 98.25 131 ARG A C 1
ATOM 1097 O O . ARG A 1 131 ? -8.717 -6.843 19.460 1.00 98.25 131 ARG A O 1
ATOM 1104 N N . ILE A 1 132 ? -9.368 -7.714 21.429 1.00 98.38 132 ILE A N 1
ATOM 1105 C CA . ILE A 1 132 ? -8.148 -8.505 21.647 1.00 98.38 132 ILE A CA 1
ATOM 1106 C C . ILE A 1 132 ? -7.986 -9.556 20.544 1.00 98.38 132 ILE A C 1
ATOM 1108 O O . ILE A 1 132 ? -6.886 -9.697 20.014 1.00 98.38 132 ILE A O 1
ATOM 1112 N N . ALA A 1 133 ? -9.052 -10.267 20.169 1.00 98.31 133 ALA A N 1
ATOM 1113 C CA . ALA A 1 133 ? -9.004 -11.270 19.107 1.00 98.31 133 ALA A CA 1
ATOM 1114 C C . ALA A 1 133 ? -8.621 -10.651 17.748 1.00 98.31 133 ALA A C 1
ATOM 1116 O O . ALA A 1 133 ? -7.724 -11.156 17.068 1.00 98.31 133 ALA A O 1
ATOM 1117 N N . SER A 1 134 ? -9.225 -9.513 17.394 1.00 97.69 134 SER A N 1
ATOM 1118 C CA . SER A 1 134 ? -8.891 -8.755 16.179 1.00 97.69 134 SER A CA 1
ATOM 1119 C C . SER A 1 134 ? -7.437 -8.265 16.183 1.00 97.69 134 SER A C 1
ATOM 1121 O O . SER A 1 134 ? -6.702 -8.447 15.208 1.00 97.69 134 SER A O 1
ATOM 1123 N N . ASP A 1 135 ? -6.960 -7.708 17.298 1.00 97.38 135 ASP A N 1
ATOM 1124 C CA . ASP A 1 135 ? -5.571 -7.261 17.411 1.00 97.38 135 ASP A CA 1
ATOM 1125 C C . ASP A 1 135 ? -4.574 -8.432 17.382 1.00 97.38 135 ASP A C 1
ATOM 1127 O O . ASP A 1 135 ? -3.504 -8.310 16.777 1.00 97.38 135 ASP A O 1
ATOM 1131 N N . GLN A 1 136 ? -4.923 -9.595 17.941 1.00 97.94 136 GLN A N 1
ATOM 1132 C CA . GLN A 1 136 ? -4.126 -10.819 17.819 1.00 97.94 136 GLN A CA 1
ATOM 1133 C C . GLN A 1 136 ? -4.039 -11.307 16.364 1.00 97.94 136 GLN A C 1
ATOM 1135 O O . GLN A 1 136 ? -2.955 -11.691 15.913 1.00 97.94 136 GLN A O 1
ATOM 1140 N N . GLU A 1 137 ? -5.131 -11.251 15.597 1.00 97.81 137 GLU A N 1
ATOM 1141 C CA . GLU A 1 137 ? -5.131 -11.589 14.169 1.00 97.81 137 GLU A CA 1
ATOM 1142 C C . GLU A 1 137 ? -4.252 -10.622 13.358 1.00 97.81 137 GLU A C 1
ATOM 1144 O O . GLU A 1 137 ? -3.427 -11.044 12.531 1.00 97.81 137 GLU A O 1
ATOM 1149 N N . ARG A 1 138 ? -4.366 -9.317 13.631 1.00 97.81 138 ARG A N 1
ATOM 1150 C CA . ARG A 1 138 ? -3.521 -8.281 13.020 1.00 97.81 138 ARG A CA 1
ATOM 1151 C C . ARG A 1 138 ? -2.049 -8.505 13.351 1.00 97.81 138 ARG A C 1
ATOM 1153 O O . ARG A 1 138 ? -1.212 -8.453 12.446 1.00 97.81 138 ARG A O 1
ATOM 1160 N N . ALA A 1 139 ? -1.729 -8.815 14.606 1.00 97.75 139 ALA A N 1
ATOM 1161 C CA . ALA A 1 139 ? -0.373 -9.127 15.046 1.00 97.75 139 ALA A CA 1
ATOM 1162 C C . ALA A 1 139 ? 0.173 -10.390 14.361 1.00 97.75 139 ALA A C 1
ATOM 1164 O O . ALA A 1 139 ? 1.312 -10.391 13.892 1.00 97.75 139 ALA A O 1
ATOM 1165 N N . ALA A 1 140 ? -0.635 -11.446 14.227 1.00 97.62 140 ALA A N 1
ATOM 1166 C CA . ALA A 1 140 ? -0.249 -12.662 13.514 1.00 97.62 140 ALA A CA 1
ATOM 1167 C C . ALA A 1 140 ? 0.014 -12.392 12.024 1.00 97.62 140 ALA A C 1
ATOM 1169 O O . ALA A 1 140 ? 0.991 -12.884 11.458 1.00 97.62 140 ALA A O 1
ATOM 1170 N N . THR A 1 141 ? -0.825 -11.576 11.386 1.00 96.44 141 THR A N 1
ATOM 1171 C CA . THR A 1 141 ? -0.643 -11.153 9.992 1.00 96.44 141 THR A CA 1
ATOM 1172 C C . THR A 1 141 ? 0.626 -10.326 9.819 1.00 96.44 141 THR A C 1
ATOM 1174 O O . THR A 1 141 ? 1.407 -10.589 8.905 1.00 96.44 141 THR A O 1
ATOM 1177 N N . LEU A 1 142 ? 0.876 -9.364 10.711 1.00 96.62 142 LEU A N 1
ATOM 1178 C CA . LEU A 1 142 ? 2.087 -8.550 10.682 1.00 96.62 142 LEU A CA 1
ATOM 1179 C C . LEU A 1 142 ? 3.337 -9.407 10.892 1.00 96.62 142 LEU A C 1
ATOM 1181 O O . LEU A 1 142 ? 4.294 -9.278 10.137 1.00 96.62 142 LEU A O 1
ATOM 1185 N N . LYS A 1 143 ? 3.303 -10.344 11.844 1.00 96.62 143 LYS A N 1
ATOM 1186 C CA . LYS A 1 143 ? 4.397 -11.290 12.084 1.00 96.62 143 LYS A CA 1
ATOM 1187 C C . LYS A 1 143 ? 4.724 -12.107 10.835 1.00 96.62 143 LYS A C 1
ATOM 1189 O O . LYS A 1 143 ? 5.894 -12.229 10.496 1.00 96.62 143 LYS A O 1
ATOM 1194 N N . ARG A 1 144 ? 3.712 -12.616 10.121 1.00 93.81 144 ARG A N 1
ATOM 1195 C CA . ARG A 1 144 ? 3.920 -13.316 8.839 1.00 93.81 144 ARG A CA 1
ATOM 1196 C C . ARG A 1 144 ? 4.541 -12.400 7.782 1.00 93.81 144 ARG A C 1
ATOM 1198 O O . ARG A 1 144 ? 5.445 -12.836 7.082 1.00 93.81 144 ARG A O 1
ATOM 1205 N N . LYS A 1 145 ? 4.092 -11.142 7.678 1.00 92.31 145 LYS A N 1
ATOM 1206 C CA . LYS A 1 145 ? 4.671 -10.156 6.744 1.00 92.31 145 LYS A CA 1
ATOM 1207 C C . LYS A 1 145 ? 6.138 -9.860 7.055 1.00 92.31 145 LYS A C 1
ATOM 1209 O O . LYS A 1 145 ? 6.940 -9.844 6.133 1.00 92.31 145 LYS A O 1
ATOM 1214 N N . VAL A 1 146 ? 6.481 -9.671 8.329 1.00 91.00 146 VAL A N 1
ATOM 1215 C CA . VAL A 1 146 ? 7.866 -9.446 8.770 1.00 91.00 146 VAL A CA 1
ATOM 1216 C C . VAL A 1 146 ? 8.723 -10.676 8.484 1.00 91.00 146 VAL A C 1
ATOM 1218 O O . VAL A 1 146 ? 9.751 -10.550 7.842 1.00 91.00 146 VAL A O 1
ATOM 1221 N N . G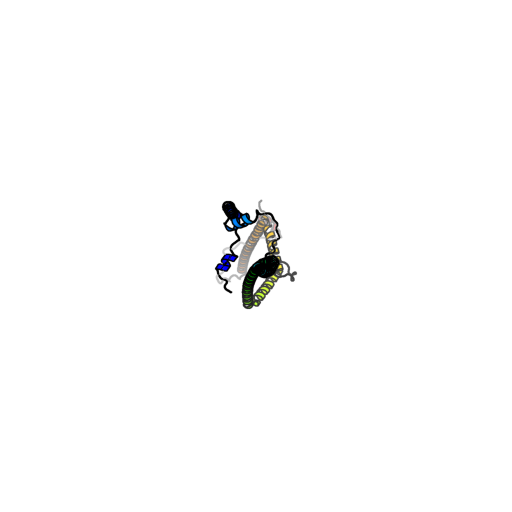LN A 1 147 ? 8.261 -11.879 8.837 1.00 89.75 147 GLN A N 1
ATOM 1222 C CA . GLN A 1 147 ? 8.986 -13.119 8.525 1.00 89.75 147 GLN A CA 1
ATOM 1223 C C . GLN A 1 147 ? 9.221 -13.307 7.022 1.00 89.75 147 GLN A C 1
ATOM 1225 O O . GLN A 1 147 ? 10.290 -13.753 6.609 1.00 89.75 147 GLN A O 1
ATOM 1230 N N . LEU A 1 148 ? 8.222 -12.980 6.199 1.00 86.56 148 LEU A N 1
ATOM 1231 C CA . LEU A 1 148 ? 8.342 -13.017 4.747 1.00 86.56 148 LEU A CA 1
ATOM 1232 C C . LEU A 1 148 ? 9.359 -11.980 4.257 1.00 86.56 148 LEU A C 1
ATOM 1234 O O . LEU A 1 148 ? 10.213 -12.330 3.451 1.00 86.56 148 LEU A O 1
ATOM 1238 N N . HIS A 1 149 ? 9.319 -10.754 4.781 1.00 82.94 149 HIS A N 1
ATOM 1239 C CA . HIS A 1 149 ? 10.295 -9.705 4.485 1.00 82.94 149 HIS A CA 1
ATOM 1240 C C . HIS A 1 149 ? 11.721 -10.088 4.907 1.00 82.94 149 HIS A C 1
ATOM 1242 O O . HIS A 1 149 ? 12.646 -9.839 4.155 1.00 82.94 149 HIS A O 1
ATOM 1248 N N . ASP A 1 150 ? 11.910 -10.745 6.050 1.00 81.19 150 ASP A N 1
ATOM 1249 C CA . ASP A 1 150 ? 13.229 -11.224 6.488 1.00 81.19 150 ASP A CA 1
ATOM 1250 C C . ASP A 1 150 ? 13.737 -12.394 5.621 1.00 81.19 150 ASP A C 1
ATOM 1252 O O . ASP A 1 150 ? 14.941 -12.598 5.474 1.00 81.19 150 ASP A O 1
ATOM 1256 N N . SER A 1 151 ? 12.819 -13.182 5.044 1.00 78.44 151 SER A N 1
ATOM 1257 C CA . SER A 1 151 ? 13.143 -14.308 4.152 1.00 78.44 151 SER A CA 1
ATOM 1258 C C . SER A 1 151 ? 13.450 -13.857 2.721 1.00 78.44 151 SER A C 1
ATOM 1260 O O . SER A 1 151 ? 14.280 -14.460 2.036 1.00 78.44 151 SER A O 1
ATOM 1262 N N . LEU A 1 152 ? 12.762 -12.816 2.250 1.00 71.12 152 LEU A N 1
ATOM 1263 C CA . LEU A 1 152 ? 13.063 -12.131 1.001 1.00 71.12 152 LEU A CA 1
ATOM 1264 C C . LEU A 1 152 ? 14.293 -11.269 1.244 1.00 71.12 152 LEU A C 1
ATOM 1266 O O . LEU A 1 152 ? 14.213 -10.242 1.898 1.00 71.12 152 LEU A O 1
ATOM 1270 N N . LYS A 1 153 ? 15.445 -11.677 0.718 1.00 66.19 153 LYS A N 1
ATOM 1271 C CA . LYS A 1 153 ? 16.658 -10.859 0.776 1.00 66.19 153 LYS A CA 1
ATOM 1272 C C . LYS A 1 153 ? 16.374 -9.497 0.133 1.00 66.19 153 LYS A C 1
ATOM 1274 O O . LYS A 1 153 ? 16.351 -9.382 -1.089 1.00 66.19 153 LYS A O 1
ATOM 1279 N N . THR A 1 154 ? 16.135 -8.473 0.949 1.00 68.25 154 THR A N 1
ATOM 1280 C CA . THR A 1 154 ? 15.884 -7.102 0.479 1.00 68.25 154 THR A CA 1
ATOM 1281 C C . THR A 1 154 ? 17.083 -6.535 -0.258 1.00 68.25 154 THR A C 1
ATOM 1283 O O . THR A 1 154 ? 16.912 -5.707 -1.140 1.00 68.25 154 THR A O 1
ATOM 1286 N N . GLU A 1 155 ? 18.272 -7.062 0.027 1.00 69.44 155 GLU A N 1
ATOM 1287 C CA . GLU A 1 155 ? 19.520 -6.716 -0.645 1.00 69.44 155 GLU A CA 1
ATOM 1288 C C . GLU A 1 155 ? 19.423 -6.869 -2.173 1.00 69.44 155 GLU A C 1
ATOM 1290 O O . GLU A 1 155 ? 19.830 -5.966 -2.896 1.00 69.44 155 GLU A O 1
ATOM 1295 N N . ASP A 1 156 ? 18.778 -7.928 -2.682 1.00 76.75 156 ASP A N 1
ATOM 1296 C CA . ASP A 1 156 ? 18.608 -8.119 -4.131 1.00 76.75 156 ASP A CA 1
ATOM 1297 C C . ASP A 1 156 ? 17.661 -7.063 -4.744 1.00 76.75 156 ASP A C 1
ATOM 1299 O O . ASP A 1 156 ? 17.863 -6.609 -5.875 1.00 76.75 156 ASP A O 1
ATOM 1303 N N . HIS A 1 157 ? 16.632 -6.641 -4.000 1.00 80.94 157 HIS A N 1
ATOM 1304 C CA . HIS A 1 157 ? 15.685 -5.609 -4.433 1.00 80.94 157 HIS A CA 1
ATOM 1305 C C . HIS A 1 157 ? 16.277 -4.199 -4.349 1.00 80.94 157 HIS A C 1
ATOM 1307 O O . HIS A 1 157 ? 16.076 -3.409 -5.273 1.00 80.94 157 HIS A O 1
ATOM 1313 N N . ASP A 1 158 ? 17.036 -3.899 -3.298 1.00 85.62 158 ASP A N 1
ATOM 1314 C CA . ASP A 1 158 ? 17.725 -2.622 -3.121 1.00 85.62 158 ASP A CA 1
ATOM 1315 C C . ASP A 1 158 ? 18.808 -2.452 -4.195 1.00 85.62 158 ASP A C 1
ATOM 1317 O O . ASP A 1 158 ? 18.842 -1.433 -4.886 1.00 85.62 158 ASP A O 1
ATOM 1321 N N . MET A 1 159 ? 19.592 -3.504 -4.465 1.00 86.81 159 MET A N 1
ATOM 1322 C CA . MET A 1 159 ? 20.551 -3.528 -5.575 1.00 86.81 159 MET A CA 1
ATOM 1323 C C . MET A 1 159 ? 19.877 -3.311 -6.937 1.00 86.81 159 MET A C 1
ATOM 1325 O O . MET A 1 159 ? 20.404 -2.592 -7.791 1.00 86.81 159 MET A O 1
ATOM 1329 N N . MET A 1 160 ? 18.712 -3.924 -7.165 1.00 89.69 160 MET A N 1
ATOM 1330 C CA . MET A 1 160 ? 17.943 -3.723 -8.395 1.00 89.69 160 MET A CA 1
ATOM 1331 C C . MET A 1 160 ? 17.417 -2.286 -8.509 1.00 89.69 160 MET A C 1
ATOM 1333 O O . MET A 1 160 ? 17.481 -1.697 -9.591 1.00 89.69 160 MET A O 1
ATOM 1337 N N . SER A 1 161 ? 16.923 -1.717 -7.408 1.00 90.06 161 SER A N 1
ATOM 1338 C CA . SER A 1 161 ? 16.437 -0.336 -7.333 1.00 90.06 161 SER A CA 1
ATOM 1339 C C . SER A 1 161 ? 17.554 0.665 -7.640 1.00 90.06 161 SER A C 1
ATOM 1341 O O . SER A 1 161 ? 17.377 1.558 -8.474 1.00 90.06 161 SER A O 1
ATOM 1343 N N . ASP A 1 162 ? 18.743 0.457 -7.074 1.00 91.25 162 ASP A N 1
ATOM 1344 C CA . ASP A 1 162 ? 19.923 1.279 -7.341 1.00 91.25 162 ASP A CA 1
ATOM 1345 C C . ASP A 1 162 ? 20.381 1.161 -8.801 1.00 91.25 162 ASP A C 1
ATOM 1347 O O . ASP A 1 162 ? 20.636 2.171 -9.466 1.00 91.25 162 ASP A O 1
ATOM 1351 N N . ALA A 1 163 ? 20.419 -0.058 -9.352 1.00 94.56 163 ALA A N 1
ATOM 1352 C CA . ALA A 1 163 ? 20.759 -0.286 -10.757 1.00 94.56 163 ALA A CA 1
ATOM 1353 C C . ALA A 1 163 ? 19.781 0.427 -11.709 1.00 94.56 163 ALA A C 1
ATOM 1355 O O . ALA A 1 163 ? 20.203 1.043 -12.697 1.00 94.56 163 ALA A O 1
ATOM 1356 N N . LEU A 1 164 ? 18.482 0.388 -11.401 1.00 94.62 164 LEU A N 1
ATOM 1357 C CA . LEU A 1 164 ? 17.457 1.146 -12.120 1.00 94.62 164 LEU A CA 1
ATOM 1358 C C . LEU A 1 164 ? 17.676 2.654 -11.970 1.00 94.62 164 LEU A C 1
ATOM 1360 O O . LEU A 1 164 ? 17.637 3.369 -12.971 1.00 94.62 164 LEU A O 1
ATOM 1364 N N . GLY A 1 165 ? 17.985 3.139 -10.766 1.00 93.06 165 GLY A N 1
ATOM 1365 C CA . GLY A 1 165 ? 18.299 4.545 -10.503 1.00 93.06 165 GLY A CA 1
ATOM 1366 C C . GLY A 1 165 ? 19.459 5.076 -11.351 1.00 93.06 165 GLY A C 1
ATOM 1367 O O . GLY A 1 165 ? 19.379 6.179 -11.907 1.00 93.06 165 GLY A O 1
ATOM 1368 N N . VAL A 1 166 ? 20.509 4.269 -11.539 1.00 92.69 166 VAL A N 1
ATOM 1369 C CA . VAL A 1 166 ? 21.639 4.596 -12.426 1.00 92.69 166 VAL A CA 1
ATOM 1370 C C . VAL A 1 166 ? 21.189 4.682 -13.886 1.00 92.69 166 VAL A C 1
ATOM 1372 O O . VAL A 1 166 ? 21.510 5.654 -14.571 1.00 92.69 166 VAL A O 1
ATOM 1375 N N . LYS A 1 167 ? 20.408 3.707 -14.373 1.00 94.62 167 LYS A N 1
ATOM 1376 C CA . LYS A 1 167 ? 19.893 3.714 -15.755 1.00 94.62 167 LYS A CA 1
ATOM 1377 C C . LYS A 1 167 ? 18.970 4.898 -16.025 1.00 94.62 167 LYS A C 1
ATOM 1379 O O . LYS A 1 167 ? 19.094 5.539 -17.063 1.00 94.62 167 LYS A O 1
ATOM 1384 N N . ILE A 1 168 ? 18.090 5.216 -15.084 1.00 94.06 168 ILE A N 1
ATOM 1385 C CA . ILE A 1 168 ? 17.189 6.369 -15.163 1.00 94.06 168 ILE A CA 1
ATOM 1386 C C . ILE A 1 168 ? 17.988 7.668 -15.216 1.00 94.06 168 ILE A C 1
ATOM 1388 O O . ILE A 1 168 ? 17.680 8.551 -16.013 1.00 94.06 168 ILE A O 1
ATOM 1392 N N . THR A 1 169 ? 19.046 7.777 -14.412 1.00 91.81 169 THR A N 1
ATOM 1393 C CA . THR A 1 169 ? 19.927 8.950 -14.431 1.00 91.81 169 THR A CA 1
ATOM 1394 C C . THR A 1 169 ? 20.626 9.105 -15.784 1.00 91.81 169 THR A C 1
ATOM 1396 O O . THR A 1 169 ? 20.711 10.221 -16.295 1.00 91.81 169 THR A O 1
ATOM 1399 N N . GLU A 1 170 ? 21.062 8.005 -16.402 1.00 92.12 170 GLU A N 1
ATOM 1400 C CA . GLU A 1 170 ? 21.661 8.029 -17.741 1.00 92.12 170 GLU A CA 1
ATOM 1401 C C . GLU A 1 170 ? 20.661 8.481 -18.815 1.00 92.12 170 GLU A C 1
ATOM 1403 O O . GLU A 1 170 ? 20.965 9.367 -19.613 1.00 92.12 170 GLU A O 1
ATOM 1408 N N . VAL A 1 171 ? 19.440 7.939 -18.797 1.00 93.19 171 VAL A N 1
ATOM 1409 C CA . VAL A 1 171 ? 18.375 8.345 -19.729 1.00 93.19 171 VAL A CA 1
ATOM 1410 C C . VAL A 1 171 ? 18.024 9.821 -19.545 1.00 93.19 171 VAL A C 1
ATOM 1412 O O . VAL A 1 171 ? 17.950 10.565 -20.521 1.00 93.19 171 VAL A O 1
ATOM 1415 N N . HIS A 1 172 ? 17.868 10.275 -18.301 1.00 92.06 172 HIS A N 1
ATOM 1416 C CA . HIS A 1 172 ? 17.596 11.676 -17.994 1.00 92.06 172 HIS A CA 1
ATOM 1417 C C . HIS A 1 172 ? 18.698 12.605 -18.523 1.00 92.06 172 HIS A C 1
ATOM 1419 O O . HIS A 1 172 ? 18.399 13.630 -19.138 1.00 92.06 172 HIS A O 1
ATOM 1425 N N . ARG A 1 173 ? 19.971 12.220 -18.350 1.00 89.50 173 ARG A N 1
ATOM 1426 C CA . ARG A 1 173 ? 21.127 12.957 -18.879 1.00 89.50 173 ARG A CA 1
ATOM 1427 C C . ARG A 1 173 ? 21.071 13.097 -20.402 1.00 89.50 173 ARG A C 1
ATOM 1429 O O . ARG A 1 173 ? 21.389 14.164 -20.918 1.00 89.50 173 ARG A O 1
ATOM 1436 N N . CYS A 1 174 ? 20.681 12.038 -21.110 1.00 88.25 174 CYS A N 1
ATOM 1437 C CA . CYS A 1 174 ? 20.578 12.043 -22.570 1.00 88.25 174 CYS A CA 1
ATOM 1438 C C . CYS A 1 174 ? 19.364 12.825 -23.094 1.00 88.25 174 CYS A C 1
ATOM 1440 O O . CYS A 1 174 ? 19.466 13.477 -24.131 1.00 88.25 174 CYS A O 1
ATOM 1442 N N . CYS A 1 175 ? 18.213 12.738 -22.423 1.00 86.12 175 CYS A N 1
ATOM 1443 C CA . CYS A 1 175 ? 16.943 13.251 -22.946 1.00 86.12 175 CYS A CA 1
ATOM 1444 C C . CYS A 1 175 ? 16.596 14.677 -22.492 1.00 86.12 175 CYS A C 1
ATOM 1446 O O . CYS A 1 175 ? 15.886 15.375 -23.222 1.00 86.12 175 CYS A O 1
ATOM 1448 N N . VAL A 1 176 ? 17.045 15.099 -21.305 1.00 85.19 176 VAL A N 1
ATOM 1449 C CA . VAL A 1 176 ? 16.626 16.362 -20.671 1.00 85.19 176 VAL A CA 1
ATOM 1450 C C . VAL A 1 176 ? 17.807 17.315 -20.483 1.00 85.19 176 VAL A C 1
ATOM 1452 O O . VAL A 1 176 ? 17.959 18.248 -21.267 1.00 85.19 176 VAL A O 1
ATOM 1455 N N . ASP A 1 177 ? 18.639 17.113 -19.457 1.00 75.69 177 ASP A N 1
ATOM 1456 C CA . ASP A 1 177 ? 19.812 17.953 -19.185 1.00 75.69 177 ASP A CA 1
ATOM 1457 C C . ASP A 1 177 ? 20.834 17.181 -18.335 1.00 75.69 177 ASP A C 1
ATOM 1459 O O . ASP A 1 177 ? 20.488 16.481 -17.378 1.00 75.69 177 ASP A O 1
ATOM 1463 N N . SER A 1 178 ? 22.118 17.343 -18.658 1.00 73.19 178 SER A N 1
ATOM 1464 C CA . SER A 1 178 ? 23.228 16.728 -17.927 1.00 73.19 178 SER A CA 1
ATOM 1465 C C . SER A 1 178 ? 23.565 17.433 -16.608 1.00 73.19 178 SER A C 1
ATOM 1467 O O . SER A 1 178 ? 24.397 16.928 -15.855 1.00 73.19 178 SER A O 1
ATOM 1469 N N . ARG A 1 179 ? 22.968 18.599 -16.330 1.00 69.38 179 ARG A N 1
ATOM 1470 C CA . ARG A 1 179 ? 23.338 19.465 -15.195 1.00 69.38 179 ARG A CA 1
ATOM 1471 C C . ARG A 1 179 ? 22.535 19.229 -13.909 1.00 69.38 179 ARG A C 1
ATOM 1473 O O . ARG A 1 179 ? 22.967 19.676 -12.851 1.00 69.38 179 ARG A O 1
ATOM 1480 N N . LEU A 1 180 ? 21.401 18.528 -13.969 1.00 68.75 180 LEU A N 1
ATOM 1481 C CA . LEU A 1 180 ? 20.509 18.310 -12.819 1.00 68.75 180 LEU A CA 1
ATOM 1482 C C . LEU A 1 180 ? 20.721 16.924 -12.195 1.00 68.75 180 LEU A C 1
ATOM 1484 O O . LEU A 1 180 ? 19.923 16.003 -12.361 1.00 68.75 180 LEU A O 1
ATOM 1488 N N . THR A 1 181 ? 21.829 16.767 -11.472 1.00 70.50 181 THR A N 1
ATOM 1489 C CA . THR A 1 181 ? 22.199 15.510 -10.798 1.00 70.50 181 THR A CA 1
ATOM 1490 C C . THR A 1 181 ? 21.492 15.285 -9.460 1.00 70.50 181 THR A C 1
ATOM 1492 O O . THR A 1 181 ? 21.368 14.133 -9.048 1.00 70.50 181 THR A O 1
ATOM 1495 N N . TYR A 1 182 ? 20.994 16.345 -8.810 1.00 82.50 182 TYR A N 1
ATOM 1496 C CA . TYR A 1 182 ? 20.409 16.301 -7.459 1.00 82.50 182 TYR A CA 1
ATOM 1497 C C . TYR A 1 182 ? 18.941 15.846 -7.396 1.00 82.50 182 TYR A C 1
ATOM 1499 O O . TYR A 1 182 ? 18.379 15.763 -6.309 1.00 82.50 182 TYR A O 1
ATOM 1507 N N . LEU A 1 183 ? 18.312 15.560 -8.538 1.00 87.62 183 LEU A N 1
ATOM 1508 C CA . LEU A 1 183 ? 16.928 15.089 -8.585 1.00 87.62 183 LEU A CA 1
ATOM 1509 C C . LEU A 1 183 ? 16.819 13.630 -8.126 1.00 87.62 183 LEU A C 1
ATOM 1511 O O . LEU A 1 183 ? 17.674 12.793 -8.453 1.00 87.62 183 LEU A O 1
ATOM 1515 N N . SER A 1 184 ? 15.735 13.317 -7.419 1.00 92.19 184 SER A N 1
ATOM 1516 C CA . SER A 1 184 ? 15.381 11.940 -7.079 1.00 92.19 184 SER A CA 1
ATOM 1517 C C . SER A 1 184 ? 15.095 11.114 -8.339 1.00 92.19 184 SER A C 1
ATOM 1519 O O . SER A 1 184 ? 14.786 11.644 -9.411 1.00 92.19 184 SER A O 1
ATOM 1521 N N . THR A 1 185 ? 15.197 9.788 -8.227 1.00 92.38 185 THR A N 1
ATOM 1522 C CA . THR A 1 185 ? 14.939 8.856 -9.339 1.00 92.38 185 THR A CA 1
ATOM 1523 C C . THR A 1 185 ? 13.551 9.058 -9.951 1.00 92.38 185 THR A C 1
ATOM 1525 O O . THR A 1 185 ? 13.405 9.027 -11.172 1.00 92.38 185 THR A O 1
ATOM 1528 N N . LEU A 1 186 ? 12.544 9.320 -9.114 1.00 93.94 186 LEU A N 1
ATOM 1529 C CA . LEU A 1 186 ? 11.177 9.559 -9.565 1.00 93.94 186 LEU A CA 1
ATOM 1530 C C . LEU A 1 186 ? 11.049 10.894 -10.308 1.00 93.94 186 LEU A C 1
ATOM 1532 O O . LEU A 1 186 ? 10.492 10.930 -11.397 1.00 93.94 186 LEU A O 1
ATOM 1536 N N . GLU A 1 187 ? 11.623 11.972 -9.775 1.00 92.44 187 GLU A N 1
ATOM 1537 C CA . GLU A 1 187 ? 11.596 13.285 -10.435 1.00 92.44 187 GLU A CA 1
ATOM 1538 C C . GLU A 1 187 ? 12.305 13.257 -11.796 1.00 92.44 187 GLU A C 1
ATOM 1540 O O . GLU A 1 187 ? 11.824 13.850 -12.765 1.00 92.44 187 GLU A O 1
ATOM 1545 N N . LYS A 1 188 ? 13.421 12.521 -11.900 1.00 92.69 188 LYS A N 1
ATOM 1546 C CA . LYS A 1 188 ? 14.116 12.284 -13.175 1.00 92.69 188 LYS A CA 1
ATOM 1547 C C . LYS A 1 188 ? 13.210 11.578 -14.185 1.00 92.69 188 LYS A C 1
ATOM 1549 O O . LYS A 1 188 ? 13.168 11.991 -15.343 1.00 92.69 188 LYS A O 1
ATOM 1554 N N . LEU A 1 189 ? 12.473 10.547 -13.763 1.00 93.50 189 LEU A N 1
ATOM 1555 C CA . LEU A 1 189 ? 11.499 9.860 -14.619 1.00 93.50 189 LEU A CA 1
ATOM 1556 C C . LEU A 1 189 ? 10.390 10.804 -15.088 1.00 93.50 189 LEU A C 1
ATOM 1558 O O . LEU A 1 189 ? 10.141 10.881 -16.289 1.00 93.50 189 LEU A O 1
ATOM 1562 N N . SER A 1 190 ? 9.785 11.567 -14.176 1.00 93.81 190 SER A N 1
ATOM 1563 C CA . SER A 1 190 ? 8.727 12.527 -14.515 1.00 93.81 190 SER A CA 1
ATOM 1564 C C . SER A 1 190 ? 9.210 13.583 -15.515 1.00 93.81 190 SER A C 1
ATOM 1566 O O . SER A 1 190 ? 8.476 13.984 -16.416 1.00 93.81 190 SER A O 1
ATOM 1568 N N . SER A 1 191 ? 10.466 14.022 -15.401 1.00 92.19 191 SER A N 1
ATOM 1569 C CA . SER A 1 191 ? 11.063 14.969 -16.347 1.00 92.19 191 SER A CA 1
ATOM 1570 C C . SER A 1 191 ? 11.228 14.373 -17.751 1.00 92.19 191 SER A C 1
ATOM 1572 O O . SER A 1 191 ? 10.904 15.021 -18.751 1.00 92.19 191 SER A O 1
ATOM 1574 N N . VAL A 1 192 ? 11.679 13.117 -17.836 1.00 93.12 192 VAL A N 1
ATOM 1575 C CA . VAL A 1 192 ? 11.780 12.383 -19.106 1.00 93.12 192 VAL A CA 1
ATOM 1576 C C . VAL A 1 192 ? 10.398 12.197 -19.732 1.00 93.12 192 VAL A C 1
ATOM 1578 O O . VAL A 1 192 ? 10.224 12.471 -20.917 1.00 93.12 192 VAL A O 1
ATOM 1581 N N . GLU A 1 193 ? 9.407 11.788 -18.944 1.00 95.19 193 GLU A N 1
ATOM 1582 C CA . GLU A 1 193 ? 8.022 11.621 -19.392 1.00 95.19 193 GLU A CA 1
ATOM 1583 C C . GLU A 1 193 ? 7.437 12.928 -19.939 1.00 95.19 193 GLU A C 1
ATOM 1585 O O . GLU A 1 193 ? 6.866 12.958 -21.034 1.00 95.19 193 GLU A O 1
ATOM 1590 N N . TYR A 1 194 ? 7.642 14.032 -19.221 1.00 94.38 194 TYR A N 1
ATOM 1591 C CA . TYR A 1 194 ? 7.227 15.354 -19.670 1.00 94.38 194 TYR A CA 1
ATOM 1592 C C . TYR A 1 194 ? 7.894 15.733 -20.999 1.00 94.38 194 TYR A C 1
ATOM 1594 O O . TYR A 1 194 ? 7.227 16.190 -21.930 1.00 94.38 194 TYR A O 1
ATOM 1602 N N . ARG A 1 195 ? 9.205 15.491 -21.132 1.00 93.62 195 ARG A N 1
ATOM 1603 C CA . ARG A 1 195 ? 9.947 15.770 -22.367 1.00 93.62 195 ARG A CA 1
ATOM 1604 C C . ARG A 1 195 ? 9.428 14.949 -23.546 1.00 93.62 195 ARG A C 1
ATOM 1606 O O . ARG A 1 195 ? 9.288 15.501 -24.637 1.00 93.62 195 ARG A O 1
ATOM 1613 N N . ILE A 1 196 ? 9.143 13.666 -23.333 1.00 93.94 196 ILE A N 1
ATOM 1614 C CA . ILE A 1 196 ? 8.564 12.774 -24.345 1.00 93.94 196 ILE A CA 1
ATOM 1615 C C . ILE A 1 196 ? 7.184 13.282 -24.769 1.00 93.94 196 ILE A C 1
ATOM 1617 O O . ILE A 1 196 ? 6.926 13.424 -25.962 1.00 93.94 196 ILE A O 1
ATOM 1621 N N . SER A 1 197 ? 6.332 13.630 -23.808 1.00 95.44 197 SER A N 1
ATOM 1622 C CA . SER A 1 197 ? 4.988 14.157 -24.070 1.00 95.44 197 SER A CA 1
ATOM 1623 C C . SER A 1 197 ? 5.033 15.440 -24.903 1.00 95.44 197 SER A C 1
ATOM 1625 O O . SER A 1 197 ? 4.311 15.574 -25.888 1.00 95.44 197 SER A O 1
ATOM 1627 N N . LEU A 1 198 ? 5.947 16.354 -24.570 1.00 95.31 198 LEU A N 1
ATOM 1628 C CA . LEU A 1 198 ? 6.151 17.588 -25.324 1.00 95.31 198 LEU A CA 1
ATOM 1629 C C . LEU A 1 198 ? 6.632 17.317 -26.761 1.00 95.31 198 LEU A C 1
ATOM 1631 O O . LEU A 1 198 ? 6.174 17.960 -27.703 1.00 95.31 198 LEU A O 1
ATOM 1635 N N . LEU A 1 199 ? 7.545 16.358 -26.951 1.00 95.12 199 LEU A N 1
ATOM 1636 C CA . LEU A 1 199 ? 8.003 15.957 -28.286 1.00 95.12 199 LEU A CA 1
ATOM 1637 C C . LEU A 1 199 ? 6.872 15.355 -29.127 1.00 95.12 199 LEU A C 1
ATOM 1639 O O . LEU A 1 199 ? 6.799 15.645 -30.319 1.00 95.12 199 LEU A O 1
ATOM 1643 N N . PHE A 1 200 ? 5.979 14.569 -28.523 1.00 94.56 200 PHE A N 1
ATOM 1644 C CA . PHE A 1 200 ? 4.803 14.044 -29.217 1.00 94.56 200 PHE A CA 1
ATOM 1645 C C . PHE A 1 200 ? 3.838 15.153 -29.637 1.00 94.56 200 PHE A C 1
ATOM 1647 O O . PHE A 1 200 ? 3.431 15.182 -30.794 1.00 94.56 200 PHE A O 1
ATOM 1654 N N . GLN A 1 201 ? 3.560 16.123 -28.764 1.00 95.19 201 GLN A N 1
ATOM 1655 C CA . GLN A 1 201 ? 2.746 17.291 -29.127 1.00 95.19 201 GLN A CA 1
ATOM 1656 C C . GLN A 1 201 ? 3.367 18.085 -30.284 1.00 95.19 201 GLN A C 1
ATOM 1658 O O . GLN A 1 201 ? 2.670 18.506 -31.211 1.00 95.19 201 GLN A O 1
ATOM 1663 N N . PHE A 1 202 ? 4.694 18.259 -30.284 1.00 93.50 202 PHE A N 1
ATOM 1664 C CA . PHE A 1 202 ? 5.374 18.891 -31.412 1.00 93.50 202 PHE A CA 1
ATOM 1665 C C . PHE A 1 202 ? 5.255 18.064 -32.687 1.00 93.50 202 PHE A C 1
ATOM 1667 O O . PHE A 1 202 ? 4.985 18.635 -33.735 1.00 93.50 202 PHE A O 1
ATOM 1674 N N . LEU A 1 203 ? 5.387 16.741 -32.612 1.00 90.88 203 LEU A N 1
ATOM 1675 C CA . LEU A 1 203 ? 5.232 15.866 -33.772 1.00 90.88 203 LEU A CA 1
ATOM 1676 C C . LEU A 1 203 ? 3.814 15.932 -34.362 1.00 90.88 203 LEU A C 1
ATOM 1678 O O . LEU A 1 203 ? 3.663 15.966 -35.580 1.00 90.88 203 LEU A O 1
ATOM 1682 N N . GLU A 1 204 ? 2.791 15.985 -33.512 1.00 91.44 204 GLU A N 1
ATOM 1683 C CA . GLU A 1 204 ? 1.383 16.071 -33.920 1.00 91.44 204 GLU A CA 1
ATOM 1684 C C . GLU A 1 204 ? 1.004 17.436 -34.504 1.00 91.44 204 GLU A C 1
ATOM 1686 O O . GLU A 1 204 ? 0.139 17.517 -35.374 1.00 91.44 204 GLU A O 1
ATOM 1691 N N . SER A 1 205 ? 1.657 18.509 -34.055 1.00 91.06 205 SER A N 1
ATOM 1692 C CA . SER A 1 205 ? 1.389 19.868 -34.544 1.00 91.06 205 SER A CA 1
ATOM 1693 C C . SER A 1 205 ? 2.055 20.195 -35.885 1.00 91.06 205 SER A C 1
ATOM 1695 O O . SER A 1 205 ? 1.760 21.242 -36.464 1.00 91.06 205 SER A O 1
ATOM 1697 N N . ILE A 1 206 ? 2.923 19.322 -36.416 1.00 91.62 206 ILE A N 1
ATOM 1698 C CA . ILE A 1 206 ? 3.542 19.526 -37.733 1.00 91.62 206 ILE A CA 1
ATOM 1699 C C . ILE A 1 206 ? 2.464 19.431 -38.834 1.00 91.62 206 ILE A C 1
ATOM 1701 O O . ILE A 1 206 ? 1.819 18.388 -38.970 1.00 91.62 206 ILE A O 1
ATOM 1705 N N . PRO A 1 207 ? 2.296 20.473 -39.676 1.00 91.69 207 PRO A N 1
ATOM 1706 C CA . PRO A 1 207 ? 1.337 20.456 -40.778 1.00 91.69 207 PRO A CA 1
ATOM 1707 C C . PRO A 1 207 ? 1.617 19.337 -41.787 1.00 91.69 207 PRO A C 1
ATOM 1709 O O . PRO A 1 207 ? 2.772 19.031 -42.106 1.00 91.69 207 PRO A O 1
ATOM 1712 N N . LYS A 1 208 ? 0.552 18.760 -42.351 1.00 89.88 208 LYS A N 1
ATOM 1713 C CA . LYS A 1 208 ? 0.646 17.649 -43.313 1.00 89.88 208 LYS A CA 1
ATOM 1714 C C . LYS A 1 208 ? 1.364 18.065 -44.596 1.00 89.88 208 LYS A C 1
ATOM 1716 O O . LYS A 1 208 ? 2.110 17.278 -45.166 1.00 89.88 208 LYS A O 1
ATOM 1721 N N . GLU A 1 209 ? 1.202 19.315 -45.005 1.00 91.75 209 GLU A N 1
ATOM 1722 C CA . GLU A 1 209 ? 1.824 19.906 -46.188 1.00 91.75 209 GLU A CA 1
ATOM 1723 C C . GLU A 1 209 ? 3.357 19.920 -46.058 1.00 91.75 209 GLU A C 1
ATOM 1725 O O . GLU A 1 209 ? 4.083 19.545 -46.983 1.00 91.75 209 GLU A O 1
ATOM 1730 N N . ASN A 1 210 ? 3.864 20.263 -44.870 1.00 90.12 210 ASN A N 1
ATOM 1731 C CA . ASN A 1 210 ? 5.298 20.237 -44.578 1.00 90.12 210 ASN A CA 1
ATOM 1732 C C . ASN A 1 210 ? 5.838 18.798 -44.570 1.00 90.12 210 ASN A C 1
ATOM 1734 O O . ASN A 1 210 ? 6.954 18.545 -45.016 1.00 90.12 210 ASN A O 1
ATOM 1738 N N . LEU A 1 211 ? 5.045 17.831 -44.099 1.00 90.25 211 LEU A N 1
ATOM 1739 C CA . LEU A 1 211 ? 5.433 16.420 -44.140 1.00 90.25 211 LEU A CA 1
ATOM 1740 C C . LEU A 1 211 ? 5.512 15.880 -45.570 1.00 90.25 211 LEU A C 1
ATOM 1742 O O . LEU A 1 211 ? 6.469 15.177 -45.890 1.00 90.25 211 LEU A O 1
ATOM 1746 N N . GLU A 1 212 ? 4.549 16.207 -46.432 1.00 91.50 212 GLU A N 1
ATOM 1747 C CA . GLU A 1 212 ? 4.563 15.758 -47.829 1.00 91.50 212 GLU A CA 1
ATOM 1748 C C . GLU A 1 212 ? 5.711 16.385 -48.624 1.00 91.50 212 GLU A C 1
ATOM 1750 O O . GLU A 1 212 ? 6.429 15.685 -49.335 1.00 91.50 212 GLU A O 1
ATOM 1755 N N . THR A 1 213 ? 5.974 17.678 -48.438 1.00 92.25 213 THR A N 1
ATOM 1756 C CA . THR A 1 213 ? 7.141 18.331 -49.059 1.00 92.25 213 THR A CA 1
ATOM 1757 C C . THR A 1 213 ? 8.464 17.719 -48.589 1.00 92.25 213 THR A C 1
ATOM 1759 O O . THR A 1 213 ? 9.319 17.408 -49.418 1.00 92.25 213 THR A O 1
ATOM 1762 N N . LEU A 1 214 ? 8.627 17.444 -47.289 1.00 93.31 214 LEU A N 1
ATOM 1763 C CA . LEU A 1 214 ? 9.806 16.742 -46.766 1.00 93.31 214 LEU A CA 1
ATOM 1764 C C . LEU A 1 214 ? 9.936 15.313 -47.312 1.00 93.31 214 LEU A C 1
ATOM 1766 O O . LEU A 1 214 ? 11.049 14.864 -47.595 1.00 93.31 214 LEU A O 1
ATOM 1770 N N . ARG A 1 215 ? 8.822 14.589 -47.486 1.00 92.44 215 ARG A N 1
ATOM 1771 C CA . ARG A 1 215 ? 8.813 13.257 -48.116 1.00 92.44 215 ARG A CA 1
ATOM 1772 C C . ARG A 1 215 ? 9.292 13.331 -49.559 1.00 92.44 215 ARG A C 1
ATOM 1774 O O . ARG A 1 215 ? 10.198 12.582 -49.916 1.00 92.44 215 ARG A O 1
ATOM 1781 N N . LEU A 1 216 ? 8.759 14.270 -50.338 1.00 95.88 216 LEU A N 1
ATOM 1782 C CA . LEU A 1 216 ? 9.160 14.489 -51.725 1.00 95.88 216 LEU A CA 1
ATOM 1783 C C . LEU A 1 216 ? 10.640 14.859 -51.843 1.00 95.88 216 LEU A C 1
ATOM 1785 O O . LEU A 1 216 ? 11.324 14.299 -52.693 1.00 95.88 216 LEU A O 1
ATOM 1789 N N . ILE A 1 217 ? 11.160 15.738 -50.979 1.00 95.25 217 ILE A N 1
ATOM 1790 C CA . ILE A 1 217 ? 12.589 16.095 -50.954 1.00 95.25 217 ILE A CA 1
ATOM 1791 C C . ILE A 1 217 ? 13.450 14.874 -50.613 1.00 95.25 217 ILE A C 1
ATOM 1793 O O . ILE A 1 217 ? 14.433 14.597 -51.291 1.00 95.25 217 ILE A O 1
ATOM 1797 N N . LYS A 1 218 ? 13.083 14.109 -49.582 1.00 96.50 218 LYS A N 1
ATOM 1798 C CA . LYS A 1 218 ? 13.818 12.900 -49.188 1.00 96.50 218 LYS A CA 1
ATOM 1799 C C . LYS A 1 218 ? 13.829 11.859 -50.312 1.00 96.50 218 LYS A C 1
ATOM 1801 O O . LYS A 1 218 ? 14.852 11.223 -50.551 1.00 96.50 218 LYS A O 1
ATOM 1806 N N . ASP A 1 219 ? 12.705 11.656 -50.989 1.00 95.25 219 ASP A N 1
ATOM 1807 C CA . ASP A 1 219 ? 12.606 10.662 -52.057 1.00 95.25 219 ASP A CA 1
ATOM 1808 C C . ASP A 1 219 ? 13.263 11.154 -53.361 1.00 95.25 219 ASP A C 1
ATOM 1810 O O . ASP A 1 219 ? 13.928 10.373 -54.047 1.00 95.25 219 ASP A O 1
ATOM 1814 N N . SER A 1 220 ? 13.200 12.452 -53.674 1.00 95.19 220 SER A N 1
ATOM 1815 C CA . SER A 1 220 ? 13.942 13.036 -54.799 1.00 95.19 220 SER A CA 1
ATOM 1816 C C . SER A 1 220 ? 15.455 12.972 -54.573 1.00 95.19 220 SER A C 1
ATOM 1818 O O . SER A 1 220 ? 16.189 12.598 -55.484 1.00 95.19 220 SER A O 1
ATOM 1820 N N . GLU A 1 221 ? 15.924 13.205 -53.348 1.00 96.19 221 GLU A N 1
ATOM 1821 C CA . GLU A 1 221 ? 17.330 13.083 -52.962 1.00 96.19 221 GLU A CA 1
ATOM 1822 C C . GLU A 1 221 ? 17.832 11.639 -53.086 1.00 96.19 221 GLU A C 1
ATOM 1824 O O . GLU A 1 221 ? 18.837 11.385 -53.755 1.00 96.19 221 GLU A O 1
ATOM 1829 N N . ARG A 1 222 ? 17.065 10.671 -52.567 1.00 95.81 222 ARG A N 1
ATOM 1830 C CA . ARG A 1 222 ? 17.355 9.236 -52.723 1.00 95.81 222 ARG A CA 1
ATOM 1831 C C . ARG A 1 222 ? 17.442 8.824 -54.188 1.00 95.81 222 ARG A C 1
ATOM 1833 O O . ARG A 1 222 ? 18.372 8.117 -54.576 1.00 95.81 222 ARG A O 1
ATOM 1840 N N . THR A 1 223 ? 16.480 9.253 -55.008 1.00 96.12 223 THR A N 1
ATOM 1841 C CA . THR A 1 223 ? 16.498 8.939 -56.445 1.00 96.12 223 THR A CA 1
ATOM 1842 C C . THR A 1 223 ? 17.654 9.635 -57.161 1.00 96.12 223 THR A C 1
ATOM 1844 O O . THR A 1 223 ? 18.250 9.036 -58.052 1.00 96.12 223 THR A O 1
ATOM 1847 N N . SER A 1 224 ? 18.015 10.858 -56.766 1.00 95.69 224 SER A N 1
ATOM 1848 C CA . SER A 1 224 ? 19.167 11.584 -57.307 1.00 95.69 224 SER A CA 1
ATOM 1849 C C . SER A 1 224 ? 20.478 10.845 -57.033 1.00 95.69 224 SER A C 1
ATOM 1851 O O . SER A 1 224 ? 21.209 10.551 -57.978 1.00 95.69 224 SER A O 1
ATOM 1853 N N . ARG A 1 225 ? 20.717 10.416 -55.783 1.00 96.12 225 ARG A N 1
ATOM 1854 C CA . ARG A 1 225 ? 21.900 9.611 -55.420 1.00 96.12 225 ARG A CA 1
ATOM 1855 C C . ARG A 1 225 ? 22.008 8.330 -56.242 1.00 96.12 225 ARG A C 1
ATOM 1857 O O . ARG A 1 225 ? 23.094 7.958 -56.674 1.00 96.12 225 ARG A O 1
ATOM 1864 N N . LEU A 1 226 ? 20.882 7.655 -56.480 1.00 95.44 226 LEU A N 1
ATOM 1865 C CA . LEU A 1 226 ? 20.870 6.436 -57.287 1.00 95.44 226 LEU A CA 1
ATOM 1866 C C . LEU A 1 226 ? 21.263 6.712 -58.748 1.00 95.44 226 LEU A C 1
ATOM 1868 O O . LEU A 1 226 ? 22.044 5.952 -59.319 1.00 95.44 226 LEU A O 1
ATOM 1872 N N . ARG A 1 227 ? 20.749 7.796 -59.345 1.00 96.38 227 ARG A N 1
ATOM 1873 C CA . ARG A 1 227 ? 21.108 8.207 -60.714 1.00 96.38 227 ARG A CA 1
ATOM 1874 C C . ARG A 1 227 ? 22.580 8.598 -60.814 1.00 96.38 227 ARG A C 1
ATOM 1876 O O . ARG A 1 227 ? 23.248 8.208 -61.767 1.00 96.38 227 ARG A O 1
ATOM 1883 N N . GLU A 1 228 ? 23.091 9.331 -59.829 1.00 95.19 228 GLU A N 1
ATOM 1884 C CA . GLU A 1 228 ? 24.495 9.738 -59.778 1.00 95.19 228 GLU A CA 1
ATOM 1885 C C . GLU A 1 228 ? 25.432 8.525 -59.710 1.00 95.19 228 GLU A C 1
ATOM 1887 O O . GLU A 1 228 ? 26.386 8.439 -60.485 1.00 95.19 228 GLU A O 1
ATOM 1892 N N . GLU A 1 229 ? 25.125 7.541 -58.860 1.00 95.31 229 GLU A N 1
ATOM 1893 C CA . GLU A 1 229 ? 25.897 6.298 -58.783 1.00 95.31 229 GLU A CA 1
ATOM 1894 C C . GLU A 1 229 ? 25.848 5.495 -60.091 1.00 95.31 229 GLU A C 1
ATOM 1896 O O . GLU A 1 229 ? 26.877 4.981 -60.538 1.00 95.31 229 GLU A O 1
ATOM 1901 N N . GLN A 1 230 ? 24.692 5.421 -60.760 1.00 96.31 230 GLN A N 1
ATOM 1902 C CA . GLN A 1 230 ? 24.585 4.766 -62.070 1.00 96.31 230 GLN A CA 1
ATOM 1903 C C . GLN A 1 230 ? 25.452 5.460 -63.125 1.00 96.31 230 GLN A C 1
ATOM 1905 O O . GLN A 1 230 ? 26.247 4.803 -63.803 1.00 96.31 230 GLN A O 1
ATOM 1910 N N . LEU A 1 231 ? 25.372 6.788 -63.212 1.00 95.31 231 LEU A N 1
ATOM 1911 C CA . LEU A 1 231 ? 26.169 7.572 -64.151 1.00 95.31 231 LEU A CA 1
ATOM 1912 C C . LEU A 1 231 ? 27.670 7.456 -63.855 1.00 95.31 231 LEU A C 1
ATOM 1914 O O . LEU A 1 231 ? 28.490 7.380 -64.772 1.00 95.31 231 LEU A O 1
ATOM 1918 N N . ARG A 1 232 ? 28.053 7.390 -62.575 1.00 95.31 232 ARG A N 1
ATOM 1919 C CA . ARG A 1 232 ? 29.438 7.156 -62.150 1.00 95.31 232 ARG A CA 1
ATOM 1920 C C . ARG A 1 232 ? 29.952 5.802 -62.639 1.00 95.31 232 ARG A C 1
ATOM 1922 O O . ARG A 1 232 ? 31.059 5.734 -63.174 1.00 95.31 232 ARG A O 1
ATOM 1929 N N . LEU A 1 233 ? 29.147 4.745 -62.515 1.00 96.00 233 LEU A N 1
ATOM 1930 C CA . LEU A 1 233 ? 29.488 3.409 -63.013 1.00 96.00 233 LEU A CA 1
ATOM 1931 C C . LEU A 1 233 ? 29.621 3.377 -64.541 1.00 96.00 233 LEU A C 1
ATOM 1933 O O . LEU A 1 233 ? 30.544 2.750 -65.062 1.00 96.00 233 LEU A O 1
ATOM 1937 N N . GLU A 1 234 ? 28.736 4.054 -65.272 1.00 95.31 234 GLU A N 1
ATOM 1938 C CA . GLU A 1 234 ? 28.823 4.157 -66.734 1.00 95.31 234 GLU A CA 1
ATOM 1939 C C . GLU A 1 234 ? 30.071 4.918 -67.184 1.00 95.31 234 GLU A C 1
ATOM 1941 O O . GLU A 1 234 ? 30.817 4.425 -68.034 1.00 95.31 234 GLU A O 1
ATOM 1946 N N . ARG A 1 235 ? 30.360 6.066 -66.559 1.00 94.75 235 ARG A N 1
ATOM 1947 C CA . ARG A 1 235 ? 31.594 6.828 -66.801 1.00 94.75 235 ARG A CA 1
ATOM 1948 C C . ARG A 1 235 ? 32.829 5.978 -66.529 1.00 94.75 235 ARG A C 1
ATOM 1950 O O . ARG A 1 235 ? 33.747 5.973 -67.344 1.00 94.75 235 ARG A O 1
ATOM 1957 N N . GLN A 1 236 ? 32.848 5.213 -65.437 1.00 94.81 236 GLN A N 1
ATOM 1958 C CA . GLN A 1 236 ? 33.965 4.321 -65.128 1.00 94.81 236 GLN A CA 1
ATOM 1959 C C . GLN A 1 236 ? 34.133 3.231 -66.195 1.00 94.81 236 GLN A C 1
ATOM 1961 O O . GLN A 1 236 ? 35.242 3.037 -66.690 1.00 94.81 236 GLN A O 1
ATOM 1966 N N . LYS A 1 237 ? 33.046 2.573 -66.619 1.00 95.38 237 LYS A N 1
ATOM 1967 C CA . LYS A 1 237 ? 33.084 1.586 -67.714 1.00 95.38 237 LYS A CA 1
ATOM 1968 C C . LYS A 1 237 ? 33.599 2.202 -69.016 1.00 95.38 237 LYS A C 1
ATOM 1970 O O . LYS A 1 237 ? 34.425 1.594 -69.695 1.00 95.38 237 LYS A O 1
ATOM 1975 N N . HIS A 1 238 ? 33.143 3.406 -69.360 1.00 94.75 238 HIS A N 1
ATOM 1976 C CA . HIS A 1 238 ? 33.584 4.115 -70.559 1.00 94.75 238 HIS A CA 1
ATOM 1977 C C . HIS A 1 238 ? 35.077 4.466 -70.494 1.00 94.75 238 HIS A C 1
ATOM 1979 O O . HIS A 1 238 ? 35.827 4.154 -71.422 1.00 94.75 238 HIS A O 1
ATOM 1985 N N . LEU A 1 239 ? 35.536 5.022 -69.369 1.00 95.94 239 LEU A N 1
ATOM 1986 C CA . LEU A 1 239 ? 36.948 5.319 -69.125 1.00 95.94 239 LEU A CA 1
ATOM 1987 C C . LEU A 1 239 ? 37.818 4.056 -69.171 1.00 95.94 239 LEU A C 1
ATOM 1989 O O . LEU A 1 239 ? 38.906 4.081 -69.744 1.00 95.94 239 LEU A O 1
ATOM 1993 N N . GLU A 1 240 ? 37.348 2.931 -68.631 1.00 94.31 240 GLU A N 1
ATOM 1994 C CA . GLU A 1 240 ? 38.045 1.646 -68.730 1.00 94.31 240 GLU A CA 1
ATOM 1995 C C . GLU A 1 240 ? 38.140 1.144 -70.175 1.00 94.31 240 GLU A C 1
ATOM 1997 O O . GLU A 1 240 ? 39.190 0.642 -70.586 1.00 94.31 240 GLU A O 1
ATOM 2002 N N . MET A 1 241 ? 37.077 1.297 -70.969 1.00 95.88 241 MET A N 1
ATOM 2003 C CA . MET A 1 241 ? 37.077 0.941 -72.391 1.00 95.88 241 MET A CA 1
ATOM 2004 C C . MET A 1 241 ? 38.047 1.807 -73.198 1.00 95.88 241 MET A C 1
ATOM 2006 O O . MET A 1 241 ? 38.841 1.269 -73.975 1.00 95.88 241 MET A O 1
ATOM 2010 N N . LEU A 1 242 ? 38.046 3.123 -72.972 1.00 95.31 242 LEU A N 1
ATOM 2011 C CA . LEU A 1 242 ? 39.016 4.064 -73.538 1.00 95.31 242 LEU A CA 1
ATOM 2012 C C . LEU A 1 242 ? 40.446 3.696 -73.144 1.00 95.31 242 LEU A C 1
ATOM 2014 O O . LEU A 1 242 ? 41.316 3.603 -74.007 1.00 95.31 242 LEU A O 1
ATOM 2018 N N . LYS A 1 243 ? 40.685 3.407 -71.860 1.00 94.06 243 LYS A N 1
ATOM 2019 C CA . LYS A 1 243 ? 41.995 2.983 -71.353 1.00 94.06 243 LYS A CA 1
ATOM 2020 C C . LYS A 1 243 ? 42.466 1.694 -72.026 1.00 94.06 243 LYS A C 1
ATOM 2022 O O . LYS A 1 243 ? 43.613 1.628 -72.457 1.00 94.06 243 LYS A O 1
ATOM 2027 N N . LYS A 1 244 ? 41.588 0.697 -72.188 1.00 93.88 244 LYS A N 1
ATOM 2028 C CA . LYS A 1 244 ? 41.888 -0.545 -72.926 1.00 93.88 244 LYS A CA 1
ATOM 2029 C C . LYS A 1 244 ? 42.154 -0.282 -74.410 1.00 93.88 244 LYS A C 1
ATOM 2031 O O . LYS A 1 244 ? 43.038 -0.908 -74.983 1.00 93.88 244 LYS A O 1
ATOM 2036 N N . CYS A 1 245 ? 41.410 0.619 -75.051 1.00 92.75 245 CYS A N 1
ATOM 2037 C CA . CYS A 1 245 ? 41.645 1.008 -76.444 1.00 92.75 245 CYS A CA 1
ATOM 2038 C C . CYS A 1 245 ? 43.012 1.680 -76.616 1.00 92.75 245 CYS A C 1
ATOM 2040 O O . CYS A 1 245 ? 43.809 1.248 -77.446 1.00 92.75 245 CYS A O 1
ATOM 2042 N N . LYS A 1 246 ? 43.314 2.658 -75.756 1.00 91.25 246 LYS A N 1
ATOM 2043 C CA . LYS A 1 246 ? 44.603 3.349 -75.706 1.00 91.25 246 LYS A CA 1
ATOM 2044 C C . LYS A 1 246 ? 45.746 2.368 -75.470 1.00 91.25 246 LYS A C 1
ATOM 2046 O O . LYS A 1 246 ? 46.715 2.397 -76.216 1.00 91.25 246 LYS A O 1
ATOM 2051 N N . GLN A 1 247 ? 45.609 1.460 -74.503 1.00 88.38 247 GLN A N 1
ATOM 2052 C CA . GLN A 1 247 ? 46.618 0.432 -74.246 1.00 88.38 247 GLN A CA 1
ATOM 2053 C C . GLN A 1 247 ? 46.850 -0.441 -75.484 1.00 88.38 247 GLN A C 1
ATOM 2055 O O . GLN A 1 247 ? 47.984 -0.560 -75.923 1.00 88.38 247 GLN A O 1
ATOM 2060 N N . ARG A 1 248 ? 45.785 -0.945 -76.127 1.00 85.81 248 ARG A N 1
ATOM 2061 C CA . ARG A 1 248 ? 45.894 -1.732 -77.371 1.00 85.81 248 ARG A CA 1
ATOM 2062 C C . ARG A 1 248 ? 46.563 -0.975 -78.522 1.00 85.81 248 ARG A C 1
ATOM 2064 O O . ARG A 1 248 ? 47.167 -1.614 -79.374 1.00 85.81 248 ARG A O 1
ATOM 2071 N N . SER A 1 249 ? 46.417 0.350 -78.577 1.00 83.62 249 SER A N 1
ATOM 2072 C CA . SER A 1 249 ? 47.066 1.190 -79.591 1.00 83.62 249 SER A CA 1
ATOM 2073 C C . SER A 1 249 ? 48.543 1.449 -79.293 1.00 83.62 249 SER A C 1
ATOM 2075 O O . SER A 1 249 ? 49.318 1.608 -80.232 1.00 83.62 249 SER A O 1
ATOM 2077 N N . MET A 1 250 ? 48.914 1.551 -78.014 1.00 81.81 250 MET A N 1
ATOM 2078 C CA . MET A 1 250 ? 50.292 1.796 -77.572 1.00 81.81 250 MET A CA 1
ATOM 2079 C C . MET A 1 250 ? 51.110 0.503 -77.468 1.00 81.81 250 MET A C 1
ATOM 2081 O O . MET A 1 250 ? 52.336 0.555 -77.526 1.00 81.81 250 MET A O 1
ATOM 2085 N N . ASP A 1 251 ? 50.448 -0.646 -77.311 1.00 81.56 251 ASP A N 1
ATOM 2086 C CA . ASP A 1 251 ? 51.091 -1.955 -77.331 1.00 81.56 251 ASP A CA 1
ATOM 2087 C C . ASP A 1 251 ? 51.750 -2.188 -78.698 1.00 81.56 251 ASP A C 1
ATOM 2089 O O . ASP A 1 251 ? 51.148 -1.979 -79.756 1.00 81.56 251 ASP A O 1
ATOM 2093 N N . GLU A 1 252 ? 53.005 -2.643 -78.683 1.00 74.12 252 GLU A N 1
ATOM 2094 C CA . GLU A 1 252 ? 53.741 -2.909 -79.914 1.00 74.12 252 GLU A CA 1
ATOM 2095 C C . GLU A 1 252 ? 52.982 -3.924 -80.773 1.00 74.12 252 GLU A C 1
ATOM 2097 O O . GLU A 1 252 ? 52.699 -5.054 -80.357 1.00 74.12 252 GLU A O 1
ATOM 2102 N N . SER A 1 253 ? 52.660 -3.536 -82.012 1.00 70.56 253 SER A N 1
ATOM 2103 C CA . SER A 1 253 ? 52.032 -4.457 -82.953 1.00 70.56 253 SER A CA 1
ATOM 2104 C C . SER A 1 253 ? 52.901 -5.711 -83.078 1.00 70.56 253 SER A C 1
ATOM 2106 O O . SER A 1 253 ? 54.113 -5.611 -83.292 1.00 70.56 253 SER A O 1
ATOM 2108 N N . LYS A 1 254 ? 52.295 -6.899 -82.946 1.00 71.75 254 LYS A N 1
ATOM 2109 C CA . LYS A 1 254 ? 53.024 -8.167 -83.086 1.00 71.75 254 LYS A CA 1
ATOM 2110 C C . LYS A 1 254 ? 53.804 -8.138 -84.400 1.00 71.75 254 LYS A C 1
ATOM 2112 O O . LYS A 1 254 ? 53.204 -8.009 -85.471 1.00 71.75 254 LYS A O 1
ATOM 2117 N N . LYS A 1 255 ? 55.135 -8.247 -84.319 1.00 72.06 255 LYS A N 1
ATOM 2118 C CA . LYS A 1 255 ? 56.014 -8.279 -85.494 1.00 72.06 255 LYS A CA 1
ATOM 2119 C C . LYS A 1 255 ? 55.522 -9.398 -86.411 1.00 72.06 255 LYS A C 1
ATOM 2121 O O . LYS A 1 255 ? 55.545 -10.564 -86.028 1.00 72.06 255 LYS A O 1
ATOM 2126 N N . LYS A 1 256 ? 55.017 -9.043 -87.597 1.00 70.38 256 LYS A N 1
ATOM 2127 C CA . LYS A 1 256 ? 54.506 -10.017 -88.571 1.00 70.38 256 LYS A CA 1
ATOM 2128 C C . LYS A 1 256 ? 55.680 -10.858 -89.074 1.00 70.38 256 LYS A C 1
ATOM 2130 O O . LYS A 1 256 ? 56.397 -10.440 -89.979 1.00 70.38 256 LYS A O 1
ATOM 2135 N N . THR A 1 257 ? 55.892 -12.033 -88.494 1.00 68.62 257 THR A N 1
ATOM 2136 C CA . THR A 1 257 ? 56.808 -13.049 -89.018 1.00 68.62 257 THR A CA 1
ATOM 2137 C C . THR A 1 257 ? 56.128 -13.740 -90.203 1.00 68.62 257 THR A C 1
ATOM 2139 O O . THR A 1 257 ? 55.365 -14.686 -90.049 1.00 68.62 257 THR A O 1
ATOM 2142 N N . GLY A 1 258 ? 56.330 -13.200 -91.409 1.00 74.94 258 GLY A N 1
ATOM 2143 C CA . GLY A 1 258 ? 55.720 -13.709 -92.641 1.00 74.94 258 GLY A CA 1
ATOM 2144 C C . GLY A 1 258 ? 56.046 -12.866 -93.881 1.00 74.94 258 GLY A C 1
ATOM 2145 O O . GLY A 1 258 ? 56.828 -11.917 -93.817 1.00 74.94 258 GLY A O 1
ATOM 2146 N N . ARG A 1 259 ? 55.448 -13.203 -95.035 1.00 76.56 259 ARG A N 1
ATOM 2147 C CA . ARG A 1 259 ? 55.611 -12.432 -96.285 1.00 76.56 259 ARG A CA 1
ATOM 2148 C C . ARG A 1 259 ? 55.049 -11.013 -96.119 1.00 76.56 259 ARG A C 1
ATOM 2150 O O . ARG A 1 259 ? 53.922 -10.841 -95.660 1.00 76.56 259 ARG A O 1
ATOM 2157 N N . LYS A 1 260 ? 55.825 -10.000 -96.528 1.00 78.00 260 LYS A N 1
ATOM 2158 C CA . LYS A 1 260 ? 55.397 -8.590 -96.512 1.00 78.00 260 LYS A CA 1
ATOM 2159 C C . LYS A 1 260 ? 54.135 -8.415 -97.367 1.00 78.00 260 LYS A C 1
ATOM 2161 O O . LYS A 1 260 ? 54.100 -8.868 -98.511 1.00 78.00 260 LYS A O 1
ATOM 2166 N N . LEU A 1 261 ? 53.116 -7.749 -96.814 1.00 75.94 261 LEU A N 1
ATOM 2167 C CA . LEU A 1 261 ? 51.918 -7.369 -97.565 1.00 75.94 261 LEU A CA 1
ATOM 2168 C C . LEU A 1 261 ? 52.325 -6.419 -98.699 1.00 75.94 261 LEU A C 1
ATOM 2170 O O . LEU A 1 261 ? 52.993 -5.416 -98.456 1.00 75.94 261 LEU A O 1
ATOM 2174 N N . ARG A 1 262 ? 51.936 -6.747 -99.934 1.00 80.31 262 ARG A N 1
ATOM 2175 C CA . ARG A 1 262 ? 52.082 -5.844 -101.081 1.00 80.31 262 ARG A CA 1
ATOM 2176 C C . ARG A 1 262 ? 50.999 -4.759 -100.970 1.00 80.31 262 ARG A C 1
ATOM 2178 O O . ARG A 1 262 ? 49.850 -5.118 -100.693 1.00 80.31 262 ARG A O 1
ATOM 2185 N N . PRO A 1 263 ? 51.318 -3.469 -101.168 1.00 80.06 263 PRO A N 1
ATOM 2186 C CA . PRO A 1 263 ? 50.292 -2.438 -101.258 1.00 80.06 263 PRO A CA 1
ATOM 2187 C C . PRO A 1 263 ? 49.323 -2.787 -102.395 1.00 80.06 263 PRO A C 1
ATOM 2189 O O . PRO A 1 263 ? 49.746 -3.196 -103.476 1.00 80.06 263 PRO A O 1
ATOM 2192 N N . ARG A 1 264 ? 48.015 -2.689 -102.123 1.00 80.44 264 ARG A N 1
ATOM 2193 C CA . ARG A 1 264 ? 46.960 -2.980 -103.112 1.00 80.44 264 ARG A CA 1
ATOM 2194 C C . ARG A 1 264 ? 46.782 -1.852 -104.130 1.00 80.44 264 ARG A C 1
ATOM 2196 O O . ARG A 1 264 ? 46.190 -2.073 -105.177 1.00 80.44 264 ARG A O 1
ATOM 2203 N N . CYS A 1 265 ? 47.315 -0.673 -103.834 1.00 83.06 265 CYS A N 1
ATOM 2204 C CA . CYS A 1 265 ? 47.299 0.501 -104.691 1.00 83.06 265 CYS A CA 1
ATOM 2205 C C . CYS A 1 265 ? 48.570 1.330 -104.464 1.00 83.06 265 CYS A C 1
ATOM 2207 O O . CYS A 1 265 ? 49.157 1.295 -103.381 1.00 83.06 265 CYS A O 1
ATOM 2209 N N . PHE A 1 266 ? 48.973 2.072 -105.493 1.00 77.62 266 PHE A N 1
ATOM 2210 C CA . PHE A 1 266 ? 49.946 3.154 -105.387 1.00 77.62 266 PHE A CA 1
ATOM 2211 C C . PHE A 1 266 ? 49.156 4.466 -105.334 1.00 77.62 266 PHE A C 1
ATOM 2213 O O . PHE A 1 266 ? 48.626 4.873 -106.370 1.00 77.62 266 PHE A O 1
ATOM 2220 N N . PRO A 1 267 ? 48.983 5.088 -104.153 1.00 74.94 267 PRO A N 1
ATOM 2221 C CA . PRO A 1 267 ? 48.360 6.399 -104.085 1.00 74.94 267 PRO A CA 1
ATOM 2222 C C . PRO A 1 267 ? 49.250 7.404 -104.820 1.00 74.94 267 PRO A C 1
ATOM 2224 O O . PRO A 1 267 ? 50.452 7.477 -104.574 1.00 74.94 267 PRO A O 1
ATOM 2227 N N . VAL A 1 268 ? 48.659 8.134 -105.765 1.00 76.94 268 VAL A N 1
ATOM 2228 C CA . VAL A 1 268 ? 49.335 9.218 -106.481 1.00 76.94 268 VAL A CA 1
ATOM 2229 C C . VAL A 1 268 ? 49.510 10.373 -105.502 1.00 76.94 268 VAL A C 1
ATOM 2231 O O . VAL A 1 268 ? 48.531 10.835 -104.918 1.00 76.94 268 VAL A O 1
ATOM 2234 N N . GLU A 1 269 ? 50.746 10.830 -105.316 1.00 69.50 269 GLU A N 1
ATOM 2235 C CA . GLU A 1 269 ? 51.046 12.012 -104.509 1.00 69.50 269 GLU A CA 1
ATOM 2236 C C . GLU A 1 269 ? 50.422 13.247 -105.173 1.00 69.50 269 GLU A C 1
ATOM 2238 O O . GLU A 1 269 ? 50.938 13.785 -106.155 1.00 69.50 269 GLU A O 1
ATOM 2243 N N . GLN A 1 270 ? 49.282 13.698 -104.651 1.00 66.00 270 GLN A N 1
ATOM 2244 C CA . GLN A 1 270 ? 48.801 15.044 -104.921 1.00 66.00 270 GLN A CA 1
ATOM 2245 C C . GLN A 1 270 ? 49.663 16.007 -104.107 1.00 66.00 270 GLN A C 1
ATOM 2247 O O . GLN A 1 270 ? 49.716 15.922 -102.881 1.00 66.00 270 GLN A O 1
ATOM 2252 N N . LYS A 1 271 ? 50.365 16.916 -104.791 1.00 59.66 271 LYS A N 1
ATOM 2253 C CA . LYS A 1 271 ? 51.087 18.014 -104.142 1.00 59.66 271 LYS A CA 1
ATOM 2254 C C . LYS A 1 271 ? 50.060 18.976 -103.553 1.00 59.66 271 LYS A C 1
ATOM 2256 O O . LYS A 1 271 ? 49.551 19.844 -104.255 1.00 59.66 271 LYS A O 1
ATOM 2261 N N . ILE A 1 272 ? 49.733 18.783 -102.282 1.00 61.94 272 ILE A N 1
ATOM 2262 C CA . ILE A 1 272 ? 48.983 19.758 -101.499 1.00 61.94 272 ILE A CA 1
ATOM 2263 C C . ILE A 1 272 ? 50.001 20.801 -101.042 1.00 61.94 272 ILE A C 1
ATOM 2265 O O . ILE A 1 272 ? 50.883 20.508 -100.236 1.00 61.94 272 ILE A O 1
ATOM 2269 N N . THR A 1 273 ? 49.914 22.005 -101.597 1.00 55.66 273 THR A N 1
ATOM 2270 C CA . THR A 1 273 ? 50.619 23.170 -101.064 1.00 55.66 273 THR A CA 1
ATOM 2271 C C . THR A 1 273 ? 49.890 23.570 -99.786 1.00 55.66 273 THR A C 1
ATOM 2273 O O . THR A 1 273 ? 48.818 24.163 -99.852 1.00 55.66 273 THR A O 1
ATOM 2276 N N . VAL A 1 274 ? 50.415 23.175 -98.627 1.00 52.44 274 VAL A N 1
ATOM 2277 C CA . VAL A 1 274 ? 49.914 23.661 -97.337 1.00 52.44 274 VAL A CA 1
ATOM 2278 C C . VAL A 1 274 ? 50.427 25.088 -97.182 1.00 52.44 274 VAL A C 1
ATOM 2280 O O . VAL A 1 274 ? 51.617 25.298 -96.960 1.00 52.44 274 VAL A O 1
ATOM 2283 N N . SER A 1 275 ? 49.555 26.072 -97.381 1.00 53.12 275 SER A N 1
ATOM 2284 C CA . SER A 1 275 ? 49.771 27.418 -96.861 1.00 53.12 275 SER A CA 1
ATOM 2285 C C . SER A 1 275 ? 49.657 27.3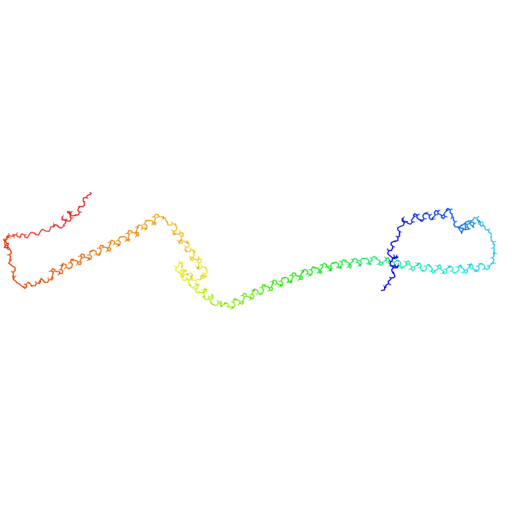53 -95.339 1.00 53.12 275 SER A C 1
ATOM 2287 O O . SER A 1 275 ? 48.631 26.914 -94.820 1.00 53.12 275 SER A O 1
ATOM 2289 N N . GLU A 1 276 ? 50.707 27.760 -94.627 1.00 55.47 276 GLU A N 1
ATOM 2290 C CA . GLU A 1 276 ? 50.628 28.093 -93.202 1.00 55.47 276 GLU A CA 1
ATOM 2291 C C . GLU A 1 276 ? 49.811 29.384 -93.070 1.00 55.47 276 GLU A C 1
ATOM 2293 O O . GLU A 1 276 ? 50.347 30.486 -93.014 1.00 55.47 276 GLU A O 1
ATOM 2298 N N . GLU A 1 277 ? 48.491 29.249 -93.100 1.00 52.59 277 GLU A N 1
ATOM 2299 C CA . GLU A 1 277 ? 47.601 30.245 -92.523 1.00 52.59 277 GLU A CA 1
ATOM 2300 C C . GLU A 1 277 ? 47.131 29.686 -91.184 1.00 52.59 277 GLU A C 1
ATOM 2302 O O . GLU A 1 277 ? 46.344 28.739 -91.127 1.00 52.59 277 GLU A O 1
ATOM 2307 N N . ASP A 1 278 ? 47.660 30.267 -90.105 1.00 55.25 278 ASP A N 1
ATOM 2308 C CA . ASP A 1 278 ? 47.108 30.149 -88.760 1.00 55.25 278 ASP A CA 1
ATOM 2309 C C . ASP A 1 278 ? 45.664 30.667 -88.788 1.00 55.25 278 ASP A C 1
ATOM 2311 O O . ASP A 1 278 ? 45.406 31.863 -88.666 1.00 55.25 278 ASP A O 1
ATOM 2315 N N . ASN A 1 279 ? 44.710 29.757 -88.970 1.00 52.34 279 ASN A N 1
ATOM 2316 C CA . ASN A 1 279 ? 43.290 30.016 -88.772 1.00 52.34 279 ASN A CA 1
ATOM 2317 C C . ASN A 1 279 ? 42.808 29.182 -87.582 1.00 52.34 279 ASN A C 1
ATOM 2319 O O . ASN A 1 279 ? 42.298 28.072 -87.715 1.00 52.34 279 ASN A O 1
ATOM 2323 N N . ILE A 1 280 ? 43.007 29.740 -86.392 1.00 53.34 280 ILE A N 1
ATOM 2324 C CA . ILE A 1 280 ? 42.129 29.504 -85.245 1.00 53.34 280 ILE A CA 1
ATOM 2325 C C . ILE A 1 280 ? 41.151 30.686 -85.308 1.00 53.34 280 ILE A C 1
ATOM 2327 O O . ILE A 1 280 ? 41.631 31.816 -85.187 1.00 53.34 280 ILE A O 1
ATOM 2331 N N . PRO A 1 281 ? 39.841 30.489 -85.573 1.00 51.69 281 PRO A N 1
ATOM 2332 C CA . PR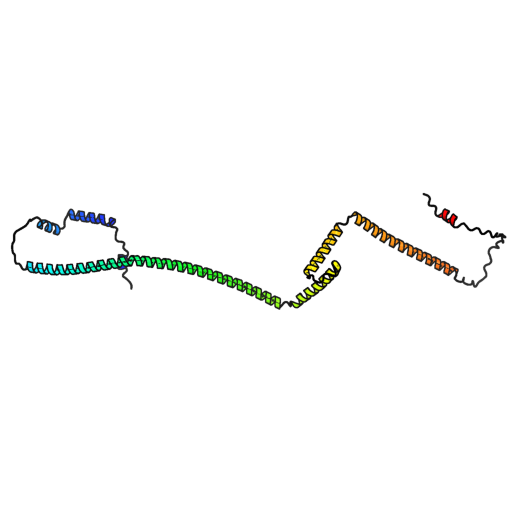O A 1 281 ? 38.947 29.883 -84.577 1.00 51.69 281 PRO A CA 1
ATOM 2333 C C . PRO A 1 281 ? 37.735 29.117 -85.168 1.00 51.69 281 PRO A C 1
ATOM 2335 O O . PRO A 1 281 ? 36.926 29.684 -85.892 1.00 51.69 281 PRO A O 1
ATOM 2338 N N . ALA A 1 282 ? 37.537 27.847 -84.803 1.00 57.91 282 ALA A N 1
ATOM 2339 C CA . ALA A 1 282 ? 36.303 27.120 -85.158 1.00 57.91 282 ALA A CA 1
ATOM 2340 C C . ALA A 1 282 ? 35.789 26.174 -84.058 1.00 57.91 282 ALA A C 1
ATOM 2342 O O . ALA A 1 282 ? 34.954 25.315 -84.326 1.00 57.91 282 ALA A O 1
ATOM 2343 N N . GLU A 1 283 ? 36.267 26.305 -82.815 1.00 59.75 283 GLU A N 1
ATOM 2344 C CA . GLU A 1 283 ? 35.655 25.565 -81.700 1.00 59.75 283 GLU A CA 1
ATOM 2345 C C . GLU A 1 283 ? 34.385 26.256 -81.181 1.00 59.75 283 GLU A C 1
ATOM 2347 O O . GLU A 1 283 ? 33.442 25.566 -80.802 1.00 59.75 283 GLU A O 1
ATOM 2352 N N . GLU A 1 284 ? 34.297 27.592 -81.240 1.00 59.72 284 GLU A N 1
ATOM 2353 C CA . GLU A 1 284 ? 33.107 28.328 -80.776 1.00 59.72 284 GLU A CA 1
ATOM 2354 C C . GLU A 1 284 ? 31.910 28.204 -81.741 1.00 59.72 284 GLU A C 1
ATOM 2356 O O . GLU A 1 284 ? 30.775 28.070 -81.289 1.00 59.72 284 GLU A O 1
ATOM 2361 N N . GLU A 1 285 ? 32.139 28.148 -83.058 1.00 63.09 285 GLU A N 1
ATOM 2362 C CA . GLU A 1 285 ? 31.062 28.059 -84.063 1.00 63.09 285 GLU A CA 1
ATOM 2363 C C . GLU A 1 285 ? 30.453 26.645 -84.160 1.00 63.09 285 GLU A C 1
ATOM 2365 O O . GLU A 1 285 ? 29.241 26.486 -84.311 1.00 63.09 285 GLU A O 1
ATOM 2370 N N . LEU A 1 286 ? 31.264 25.596 -83.968 1.00 64.56 286 LEU A N 1
ATOM 2371 C CA . LEU A 1 286 ? 30.766 24.217 -83.874 1.00 64.56 286 LEU A CA 1
ATOM 2372 C C . LEU A 1 286 ? 29.961 23.973 -82.594 1.00 64.56 286 LEU A C 1
ATOM 2374 O O . LEU A 1 286 ? 29.022 23.177 -82.604 1.00 64.56 286 LEU A O 1
ATOM 2378 N N . HIS A 1 287 ? 30.312 24.650 -81.498 1.00 64.94 287 HIS A N 1
ATOM 2379 C CA . HIS A 1 287 ? 29.574 24.537 -80.245 1.00 64.94 287 HIS A CA 1
ATOM 2380 C C . HIS A 1 287 ? 28.224 25.268 -80.312 1.00 64.94 287 HIS A C 1
ATOM 2382 O O . HIS A 1 287 ? 27.250 24.778 -79.747 1.00 64.94 287 HIS A O 1
ATOM 2388 N N . ALA A 1 288 ? 28.132 26.388 -81.037 1.00 69.19 288 ALA A N 1
ATOM 2389 C CA . ALA A 1 288 ? 26.855 27.050 -81.306 1.00 69.19 288 ALA A CA 1
ATOM 2390 C C . ALA A 1 288 ? 25.919 26.160 -82.149 1.00 69.19 288 ALA A C 1
ATOM 2392 O O . ALA A 1 288 ? 24.768 25.962 -81.783 1.00 69.19 288 ALA A O 1
ATOM 2393 N N . PHE A 1 289 ? 26.435 25.512 -83.200 1.00 70.38 289 PHE A N 1
ATOM 2394 C CA . PHE A 1 289 ? 25.629 24.644 -84.072 1.00 70.38 289 PHE A CA 1
ATOM 2395 C C . PHE A 1 289 ? 25.102 23.364 -83.394 1.00 70.38 289 PHE A C 1
ATOM 2397 O O . PHE A 1 289 ? 24.088 22.812 -83.810 1.00 70.38 289 PHE A O 1
ATOM 2404 N N . LEU A 1 290 ? 25.802 22.845 -82.380 1.00 69.12 290 LEU A N 1
ATOM 2405 C CA . LEU A 1 290 ? 25.439 21.581 -81.722 1.00 69.12 290 LEU A CA 1
ATOM 2406 C C . LEU A 1 290 ? 24.538 21.746 -80.490 1.00 69.12 290 LEU A C 1
ATOM 2408 O O . LEU A 1 290 ? 23.966 20.749 -80.051 1.00 69.12 290 LEU A O 1
ATOM 2412 N N . PHE A 1 291 ? 24.444 22.952 -79.922 1.00 68.94 291 PHE A N 1
ATOM 2413 C CA . PHE A 1 291 ? 23.743 23.212 -78.657 1.00 68.94 291 PHE A CA 1
ATOM 2414 C C . PHE A 1 291 ? 22.723 24.360 -78.725 1.00 68.94 291 PHE A C 1
ATOM 2416 O O . PHE A 1 291 ? 22.251 24.811 -77.682 1.00 68.94 291 PHE A O 1
ATOM 2423 N N . GLU A 1 292 ? 22.362 24.834 -79.918 1.00 61.81 292 GLU A N 1
ATOM 2424 C CA . GLU A 1 292 ? 21.120 25.590 -80.084 1.00 61.81 292 GLU A CA 1
ATOM 2425 C C . GLU A 1 292 ? 19.934 24.618 -79.974 1.00 61.81 292 GLU A C 1
ATOM 2427 O O . GLU A 1 292 ? 19.675 23.814 -80.869 1.00 61.81 292 GLU A O 1
ATOM 2432 N N . ASP A 1 293 ? 19.257 24.655 -78.824 1.00 56.59 293 ASP A N 1
ATOM 2433 C CA . ASP A 1 293 ? 17.950 24.034 -78.620 1.00 56.59 293 ASP A CA 1
ATOM 2434 C C . ASP A 1 293 ? 16.892 24.873 -79.367 1.00 56.59 293 ASP A C 1
ATOM 2436 O O . ASP A 1 293 ? 16.685 26.044 -79.038 1.00 56.59 293 ASP A O 1
ATOM 2440 N N . ASP A 1 294 ? 16.233 24.282 -80.370 1.00 53.09 294 ASP A N 1
ATOM 2441 C CA . ASP A 1 294 ? 14.993 24.820 -80.947 1.00 53.09 294 ASP A CA 1
ATOM 2442 C C . ASP A 1 294 ? 13.909 24.884 -79.845 1.00 53.09 294 ASP A C 1
ATOM 2444 O O . ASP A 1 294 ? 13.694 23.900 -79.129 1.00 53.09 294 ASP A O 1
ATOM 2448 N N . GLU A 1 295 ? 13.254 26.046 -79.715 1.00 47.69 295 GLU A N 1
ATOM 2449 C CA . GLU A 1 295 ? 12.139 26.345 -78.787 1.00 47.69 295 GLU A CA 1
ATOM 2450 C C . GLU A 1 295 ? 11.009 25.296 -78.749 1.00 47.69 295 GLU A C 1
ATOM 2452 O O . GLU A 1 295 ? 10.583 24.795 -79.819 1.00 47.69 295 GLU A O 1
#

Organism: Dissostichus eleginoides (NCBI:txid100907)

Secondary structure (DSSP, 8-state):
----HHHHHHHSSPPPPHHHHHHHHHHHHHHHHHS--HHHHHHHHHSS-----------HHHHHHHHHHHHHHHHHHHHHHHHHHHHHHHHHHHHHHHHHHHHHHHHHHHHHHHHHHHHHHHHHHHHHHHHHHHHHHHHHHHHHHHHHHHHS-HHHHHHHHHHHHHHHHHHHHHHT-TT--SS-HHHHHHHHHHHHHHHHHHHHHS-HHHHHHHHHHHHHHHHHHHHHHHHHHHHHHHHHHHHHHHHHHHSPPP---SPPPPPS------------------HHHHHHHHH----

Sequence (295 aa):
MDMDPNVLFLLHREPPMFDEIRPEYNRYQNILLKRPPSEWQEALRTTDLREPARVQVYSPLQEKLELFSSEAHQILDLVTEFTDQVLSLTRISNWVDEPLKELMQDIETNSKKMEEDDEKLMLQLDEMKDRIASDQERAATLKRKVQLHDSLKTEDHDMMSDALGVKITEVHRCCVDSRLTYLSTLEKLSSVEYRISLLFQFLESIPKENLETLRLIKDSERTSRLREEQLRLERQKHLEMLKKCKQRSMDESKKKTGRKLRPRCFPVEQKITVSEEDNIPAEEELHAFLFEDDE